Protein AF-A0A7S2JZ25-F1 (afdb_monomer)

Foldseek 3Di:
DLVVVLVVCVVVVVLAVNLVSCVVVVVLVVNLVSCVVQLLVYDPVSLVVNLVSCVVVVVPVSSLVSCVSPVVLVVNLVSLVVQLVVCLVVVVLLSNLVSLVVNLVSLVVCCVPDDDVSVVVSVLSNLLSLLSLLQSQLVCVVPPPDDPDDLQLLLLSLLQNLLSCLLCVVRDHGNRDNLSSLLSNLVSQVVQFVLLSNLVSLVVNVVDDDDPVVVVVSVVSNVVSVPGDNHGDQVSFAADLLPRDTARSCVSPDPPNPNGQAGPQQRHHFDADSVRNHGDNDAFEDEDPVADPVRLVVLLVDAAPPDPDPDLVQNVQSVVLSVVRNPPPHHDGGYDYSNNSNSDHPVPDDDDPPPDDPD

Mean predicted aligned error: 9.88 Å

Radius of gyration: 26.48 Å; Cα contacts (8 Å, |Δi|>4): 380; chains: 1; bounding box: 51×62×79 Å

Structure (mmCIF, N/CA/C/O backbone):
data_AF-A0A7S2JZ25-F1
#
_entry.id   AF-A0A7S2JZ25-F1
#
loop_
_atom_site.group_PDB
_atom_site.id
_atom_site.type_symbol
_atom_site.label_atom_id
_atom_site.label_alt_id
_atom_site.label_comp_id
_atom_site.label_asym_id
_atom_site.label_entity_id
_atom_site.label_seq_id
_atom_site.pdbx_PDB_ins_code
_atom_site.Cartn_x
_atom_site.Cartn_y
_atom_site.Cartn_z
_atom_site.occupancy
_atom_site.B_iso_or_equiv
_atom_site.auth_seq_id
_atom_site.auth_comp_id
_atom_site.auth_asym_id
_atom_site.auth_atom_id
_atom_site.pdbx_PDB_model_num
ATOM 1 N N . GLU A 1 1 ? 11.230 3.282 -53.011 1.00 62.38 1 GLU A N 1
ATOM 2 C CA . GLU A 1 1 ? 12.524 3.873 -52.591 1.00 62.38 1 GLU A CA 1
ATOM 3 C C . GLU A 1 1 ? 12.910 3.436 -51.179 1.00 62.38 1 GLU A C 1
ATOM 5 O O . GLU A 1 1 ? 13.991 2.886 -51.011 1.00 62.38 1 GLU A O 1
ATOM 10 N N . TYR A 1 2 ? 12.014 3.567 -50.196 1.00 73.00 2 TYR A N 1
ATOM 11 C CA . TYR A 1 2 ? 12.263 3.140 -48.812 1.00 73.00 2 TYR A CA 1
ATOM 12 C C . TYR A 1 2 ? 12.526 1.633 -48.628 1.00 73.00 2 TYR A C 1
ATOM 14 O O . TYR A 1 2 ? 13.399 1.276 -47.842 1.00 73.00 2 TYR A O 1
ATOM 22 N N . ASP A 1 3 ? 11.867 0.751 -49.386 1.00 78.12 3 ASP A N 1
ATOM 23 C CA . ASP A 1 3 ? 12.117 -0.702 -49.297 1.00 78.12 3 ASP A CA 1
ATOM 24 C C . ASP A 1 3 ? 13.522 -1.086 -49.783 1.00 78.12 3 ASP A C 1
ATOM 26 O O . ASP A 1 3 ? 14.204 -1.902 -49.169 1.00 78.12 3 ASP A O 1
ATOM 30 N N . CYS A 1 4 ? 14.015 -0.416 -50.830 1.00 79.62 4 CYS A N 1
ATOM 31 C CA . CYS A 1 4 ? 15.386 -0.600 -51.303 1.00 79.62 4 CYS A CA 1
ATOM 32 C C . CYS A 1 4 ? 16.408 -0.129 -50.258 1.00 79.62 4 CYS A C 1
ATOM 34 O O . CYS A 1 4 ? 17.453 -0.754 -50.102 1.00 79.62 4 CYS A O 1
ATOM 36 N N . ALA A 1 5 ? 16.104 0.947 -49.523 1.00 79.81 5 ALA A N 1
ATOM 37 C CA . ALA A 1 5 ? 16.945 1.419 -48.426 1.00 79.81 5 ALA A CA 1
ATOM 38 C C . ALA A 1 5 ? 16.953 0.432 -47.243 1.00 79.81 5 ALA A C 1
ATOM 40 O O . ALA A 1 5 ? 18.027 0.123 -46.728 1.00 79.81 5 ALA A O 1
ATOM 41 N N . LYS A 1 6 ? 15.791 -0.134 -46.867 1.00 82.19 6 LYS A N 1
ATOM 42 C CA . LYS A 1 6 ? 15.684 -1.191 -45.840 1.00 82.19 6 LYS A CA 1
ATOM 43 C C . LYS A 1 6 ? 16.580 -2.389 -46.182 1.00 82.19 6 LYS A C 1
ATOM 45 O O . LYS A 1 6 ? 17.391 -2.805 -45.355 1.00 82.19 6 LYS A O 1
ATOM 50 N N . ASP A 1 7 ? 16.500 -2.889 -47.416 1.00 81.31 7 ASP A N 1
ATOM 51 C CA . ASP A 1 7 ? 17.300 -4.029 -47.882 1.00 81.31 7 ASP A CA 1
ATOM 52 C C . ASP A 1 7 ? 18.809 -3.749 -47.879 1.00 81.31 7 ASP A C 1
ATOM 54 O O . ASP A 1 7 ? 19.610 -4.639 -47.583 1.00 81.31 7 ASP A O 1
ATOM 58 N N . VAL A 1 8 ? 19.215 -2.521 -48.213 1.00 84.56 8 VAL A N 1
ATOM 59 C CA . VAL A 1 8 ? 20.625 -2.110 -48.196 1.00 84.56 8 VAL A CA 1
ATOM 60 C C . VAL A 1 8 ? 21.154 -2.057 -46.763 1.00 84.56 8 VAL A C 1
ATOM 62 O O . VAL A 1 8 ? 22.197 -2.651 -46.493 1.00 84.56 8 VAL A O 1
ATOM 65 N N . PHE A 1 9 ? 20.432 -1.432 -45.829 1.00 83.81 9 PHE A N 1
ATOM 66 C CA . PHE A 1 9 ? 20.866 -1.355 -44.430 1.00 83.81 9 PHE A CA 1
ATOM 67 C C . PHE A 1 9 ? 20.883 -2.723 -43.738 1.00 83.81 9 PHE A C 1
ATOM 69 O O . PHE A 1 9 ? 21.814 -3.015 -42.986 1.00 83.81 9 PHE A O 1
ATOM 76 N N . LEU A 1 10 ? 19.929 -3.606 -44.054 1.00 83.50 10 LEU A N 1
ATOM 77 C CA . LEU A 1 10 ? 19.938 -4.993 -43.576 1.00 83.50 10 LEU A CA 1
ATOM 78 C C . LEU A 1 10 ? 21.167 -5.767 -44.073 1.00 83.50 10 LEU A C 1
ATOM 80 O O . LEU A 1 10 ? 21.792 -6.486 -43.295 1.00 83.50 10 LEU A O 1
ATOM 84 N N . LYS A 1 11 ? 21.551 -5.596 -45.346 1.00 85.06 11 LYS A N 1
ATOM 85 C CA . LYS A 1 11 ? 22.747 -6.238 -45.923 1.00 85.06 11 LYS A CA 1
ATOM 86 C C . LYS A 1 11 ? 24.054 -5.663 -45.378 1.00 85.06 11 LYS A C 1
ATOM 88 O O . LYS A 1 11 ? 25.012 -6.411 -45.212 1.00 85.06 11 LYS A O 1
ATOM 93 N N . LEU A 1 12 ? 24.093 -4.359 -45.099 1.00 83.50 12 LEU A N 1
ATOM 94 C CA . LEU A 1 12 ? 25.246 -3.673 -44.502 1.00 83.50 12 LEU A CA 1
ATOM 95 C C . LEU A 1 12 ? 25.349 -3.876 -42.984 1.00 83.50 12 LEU A C 1
ATOM 97 O O . LEU A 1 12 ? 26.360 -3.509 -42.391 1.00 83.50 12 LEU A O 1
ATOM 101 N N . ASN A 1 13 ? 24.333 -4.486 -42.366 1.00 80.62 13 ASN A N 1
ATOM 102 C CA . ASN A 1 13 ? 24.235 -4.704 -40.925 1.00 80.62 13 ASN A CA 1
ATOM 103 C C . ASN A 1 13 ? 24.294 -3.401 -40.098 1.00 80.62 13 ASN A C 1
ATOM 105 O O . ASN A 1 13 ? 24.680 -3.424 -38.928 1.00 80.62 13 ASN A O 1
ATOM 109 N N . ASP A 1 14 ? 23.895 -2.277 -40.699 1.00 83.56 14 ASP A N 1
ATOM 110 C CA . ASP A 1 14 ? 23.826 -0.974 -40.039 1.00 83.56 14 ASP A CA 1
ATOM 111 C C . ASP A 1 14 ? 22.463 -0.817 -39.356 1.00 83.56 14 ASP A C 1
ATOM 113 O O . ASP A 1 14 ? 21.471 -0.366 -39.934 1.00 83.56 14 ASP A O 1
ATOM 117 N N . LEU A 1 15 ? 22.406 -1.271 -38.105 1.00 81.25 15 LEU A N 1
ATOM 118 C CA . LEU A 1 15 ? 21.184 -1.283 -37.298 1.00 81.25 15 LEU A CA 1
ATOM 119 C C . LEU A 1 15 ? 20.754 0.129 -36.885 1.00 81.25 15 LEU A C 1
ATOM 121 O O . LEU A 1 15 ? 19.571 0.370 -36.644 1.00 81.25 15 LEU A O 1
ATOM 125 N N . SER A 1 16 ? 21.715 1.047 -36.812 1.00 81.25 16 SER A N 1
ATOM 126 C CA . SER A 1 16 ? 21.520 2.420 -36.373 1.00 81.25 16 SER A CA 1
ATOM 127 C C . SER A 1 16 ? 20.732 3.217 -37.416 1.00 81.25 16 SER A C 1
ATOM 129 O O . SER A 1 16 ? 19.688 3.797 -37.106 1.00 81.25 16 SER A O 1
ATOM 131 N N . GLU A 1 17 ? 21.168 3.191 -38.674 1.00 83.00 17 GLU A N 1
ATOM 132 C CA . GLU A 1 17 ? 20.449 3.864 -39.763 1.00 83.00 17 GLU A CA 1
ATOM 133 C C . GLU A 1 17 ? 19.130 3.161 -40.112 1.00 83.00 17 GLU A C 1
ATOM 135 O O . GLU A 1 17 ? 18.132 3.822 -40.408 1.00 83.00 17 GLU A O 1
ATOM 140 N N . LEU A 1 18 ? 19.069 1.832 -39.972 1.00 84.19 18 LEU A N 1
ATOM 141 C CA . LEU A 1 18 ? 17.824 1.082 -40.144 1.00 84.19 18 LEU A CA 1
ATOM 142 C C . LEU A 1 18 ? 16.755 1.490 -39.117 1.00 84.19 18 LEU A C 1
ATOM 144 O O . LEU A 1 18 ? 15.592 1.671 -39.475 1.00 84.19 18 LEU A O 1
ATOM 148 N N . MET A 1 19 ? 17.138 1.675 -37.851 1.00 81.00 19 MET A N 1
ATOM 149 C CA . MET A 1 19 ? 16.214 2.133 -36.811 1.00 81.00 19 MET A CA 1
ATOM 150 C C . MET A 1 19 ? 15.700 3.549 -37.096 1.00 81.00 19 MET A C 1
ATOM 152 O O . MET A 1 19 ? 14.500 3.801 -36.995 1.00 81.00 19 MET A O 1
ATOM 156 N N . LYS A 1 20 ? 16.580 4.469 -37.516 1.00 83.75 20 LYS A N 1
ATOM 157 C CA . LYS A 1 20 ? 16.178 5.829 -37.916 1.00 83.75 20 LYS A CA 1
ATOM 158 C C . LYS A 1 20 ? 15.193 5.806 -39.084 1.00 83.75 20 LYS A C 1
ATOM 160 O O . LYS A 1 20 ? 14.233 6.574 -39.083 1.00 83.75 20 LYS A O 1
ATOM 165 N N . LEU A 1 21 ? 15.399 4.910 -40.049 1.00 85.31 21 LEU A N 1
ATOM 166 C CA . LEU A 1 21 ? 14.484 4.719 -41.170 1.00 85.31 21 LEU A CA 1
ATOM 167 C C . LEU A 1 21 ? 13.106 4.232 -40.696 1.00 85.31 21 LEU A C 1
ATOM 169 O O . LEU A 1 21 ? 12.093 4.781 -41.122 1.00 85.31 21 LEU A O 1
ATOM 173 N N . TYR A 1 22 ? 13.048 3.253 -39.785 1.00 85.00 22 TYR A N 1
ATOM 174 C CA . TYR A 1 22 ? 11.775 2.793 -39.213 1.00 85.00 22 TYR A CA 1
ATOM 175 C C . TYR A 1 22 ? 11.053 3.892 -38.434 1.00 85.00 22 TYR A C 1
ATOM 177 O O . TYR A 1 22 ? 9.843 4.047 -38.583 1.00 85.00 22 TYR A O 1
ATOM 185 N N . MET A 1 23 ? 11.790 4.708 -37.679 1.00 83.38 23 MET A N 1
ATOM 186 C CA . MET A 1 23 ? 11.229 5.870 -36.992 1.00 83.38 23 MET A CA 1
ATOM 187 C C . MET A 1 23 ? 10.643 6.900 -37.962 1.00 83.38 23 MET A C 1
ATOM 189 O O . MET A 1 23 ? 9.535 7.379 -37.745 1.00 83.38 23 MET A O 1
ATOM 193 N N . GLN A 1 24 ? 11.350 7.225 -39.050 1.00 84.38 24 GLN A N 1
ATOM 194 C CA . GLN A 1 24 ? 10.853 8.155 -40.074 1.00 84.38 24 GLN A CA 1
ATOM 195 C C . GLN A 1 24 ? 9.591 7.637 -40.769 1.00 84.38 24 GLN A C 1
ATOM 197 O O . GLN A 1 24 ? 8.715 8.419 -41.132 1.00 84.38 24 GLN A O 1
ATOM 202 N N . LEU A 1 25 ? 9.499 6.319 -40.947 1.00 84.88 25 LEU A N 1
ATOM 203 C CA . LEU A 1 25 ? 8.355 5.656 -41.564 1.00 84.88 25 LEU A CA 1
ATOM 204 C C . LEU A 1 25 ? 7.206 5.383 -40.581 1.00 84.88 25 LEU A C 1
ATOM 206 O O . LEU A 1 25 ? 6.179 4.863 -41.010 1.00 84.88 25 LEU A O 1
ATOM 210 N N . ASN A 1 26 ? 7.355 5.731 -39.295 1.00 79.94 26 ASN A N 1
ATOM 211 C CA . ASN A 1 26 ? 6.426 5.362 -38.220 1.00 79.94 26 ASN A CA 1
ATOM 212 C C . ASN A 1 26 ? 6.140 3.846 -38.163 1.00 79.94 26 ASN A C 1
ATOM 214 O O . ASN A 1 26 ? 5.054 3.421 -37.772 1.00 79.94 26 ASN A O 1
ATOM 218 N N . ASP A 1 27 ? 7.112 3.027 -38.562 1.00 84.00 27 ASP A N 1
ATOM 219 C CA . ASP A 1 27 ? 7.026 1.566 -38.581 1.00 84.00 27 ASP A CA 1
ATOM 220 C C . ASP A 1 27 ? 7.513 1.012 -37.232 1.00 84.00 27 ASP A C 1
ATOM 222 O O . ASP A 1 27 ? 8.614 0.470 -37.091 1.00 84.00 27 ASP A O 1
ATOM 226 N N . TRP A 1 28 ? 6.708 1.253 -36.194 1.00 80.38 28 TRP A N 1
ATOM 227 C CA . TRP A 1 28 ? 7.062 0.968 -34.799 1.00 80.38 28 TRP A CA 1
ATOM 228 C C . TRP A 1 28 ? 7.169 -0.527 -34.502 1.00 80.38 28 TRP A C 1
ATOM 230 O O . TRP A 1 28 ? 7.951 -0.916 -33.642 1.00 80.38 28 TRP A O 1
ATOM 240 N N . ASP A 1 29 ? 6.433 -1.372 -35.222 1.00 81.81 29 ASP A N 1
ATOM 241 C CA . ASP A 1 29 ? 6.469 -2.823 -35.024 1.00 81.81 29 ASP A CA 1
ATOM 242 C C . ASP A 1 29 ? 7.778 -3.415 -35.561 1.00 81.81 29 ASP A C 1
ATOM 244 O O . ASP A 1 29 ? 8.437 -4.216 -34.887 1.00 81.81 29 ASP A O 1
ATOM 248 N N . ALA A 1 30 ? 8.228 -2.957 -36.737 1.00 82.38 30 ALA A N 1
ATOM 249 C CA . ALA A 1 30 ? 9.540 -3.317 -37.260 1.00 82.38 30 ALA A CA 1
ATOM 250 C C . ALA A 1 30 ? 10.665 -2.793 -36.349 1.00 82.38 30 ALA A C 1
ATOM 252 O O . ALA A 1 30 ? 11.597 -3.541 -36.031 1.00 82.38 30 ALA A O 1
ATOM 253 N N . ALA A 1 31 ? 10.545 -1.559 -35.849 1.00 80.94 31 ALA A N 1
ATOM 254 C CA . ALA A 1 31 ? 11.476 -0.983 -34.880 1.00 80.94 31 ALA A CA 1
ATOM 255 C C . ALA A 1 31 ? 11.520 -1.775 -33.557 1.00 80.94 31 ALA A C 1
ATOM 257 O O . ALA A 1 31 ? 12.603 -2.081 -33.049 1.00 80.94 31 ALA A O 1
ATOM 258 N N . ALA A 1 32 ? 10.368 -2.192 -33.029 1.00 78.88 32 ALA A N 1
ATOM 259 C CA . ALA A 1 32 ? 10.271 -3.001 -31.818 1.00 78.88 32 ALA A CA 1
ATOM 260 C C . ALA A 1 32 ? 10.908 -4.386 -32.005 1.00 78.88 32 ALA A C 1
ATOM 262 O O . ALA A 1 32 ? 11.656 -4.848 -31.138 1.00 78.88 32 ALA A O 1
ATOM 263 N N . SER A 1 33 ? 10.694 -5.025 -33.160 1.00 83.12 33 SER A N 1
ATOM 264 C CA . SER A 1 33 ? 11.327 -6.310 -33.480 1.00 83.12 33 SER A CA 1
ATOM 265 C C . SER A 1 33 ? 12.860 -6.198 -33.536 1.00 83.12 33 SER A C 1
ATOM 267 O O . SER A 1 33 ? 13.573 -7.034 -32.970 1.00 83.12 33 SER A O 1
ATOM 269 N N . LEU A 1 34 ? 13.378 -5.109 -34.119 1.00 81.81 34 LEU A N 1
ATOM 270 C CA . LEU A 1 34 ? 14.808 -4.803 -34.169 1.00 81.81 34 LEU A CA 1
ATOM 271 C C . LEU A 1 34 ? 15.377 -4.556 -32.760 1.00 81.81 34 LEU A C 1
ATOM 273 O O . LEU A 1 34 ? 16.424 -5.106 -32.404 1.00 81.81 34 LEU A O 1
ATOM 277 N N . MET A 1 35 ? 14.653 -3.798 -31.928 1.00 79.00 35 MET A N 1
ATOM 278 C CA . MET A 1 35 ? 14.975 -3.571 -30.515 1.00 79.00 35 MET A CA 1
ATOM 279 C C . MET A 1 35 ? 15.021 -4.867 -29.703 1.00 79.00 35 MET A C 1
ATOM 281 O O . MET A 1 35 ? 15.885 -5.031 -28.842 1.00 79.00 35 MET A O 1
ATOM 285 N N . GLN A 1 36 ? 14.097 -5.797 -29.936 1.00 78.50 36 GLN A N 1
ATOM 286 C CA . GLN A 1 36 ? 14.044 -7.052 -29.190 1.00 78.50 36 GLN A CA 1
ATOM 287 C C . GLN A 1 36 ? 15.221 -7.967 -29.537 1.00 78.50 36 GLN A C 1
ATOM 289 O O . GLN A 1 36 ? 15.808 -8.577 -28.645 1.00 78.50 36 GLN A O 1
ATOM 294 N N . GLN A 1 37 ? 15.591 -8.035 -30.817 1.00 79.44 37 GLN A N 1
ATOM 295 C CA . GLN A 1 37 ? 16.667 -8.908 -31.280 1.00 79.44 37 GLN A CA 1
ATOM 296 C C . GLN A 1 37 ? 18.060 -8.347 -30.975 1.00 79.44 37 GLN A C 1
ATOM 298 O O . GLN A 1 37 ? 18.970 -9.113 -30.659 1.00 79.44 37 GLN A O 1
ATOM 303 N N . ARG A 1 38 ? 18.257 -7.026 -31.100 1.00 75.94 38 ARG A N 1
ATOM 304 C CA . ARG A 1 38 ? 19.596 -6.404 -31.061 1.00 75.94 38 ARG A CA 1
ATOM 305 C C . ARG A 1 38 ? 19.672 -5.101 -30.259 1.00 75.94 38 ARG A C 1
ATOM 307 O O . ARG A 1 38 ? 20.637 -4.356 -30.394 1.00 75.94 38 ARG A O 1
ATOM 314 N N . GLY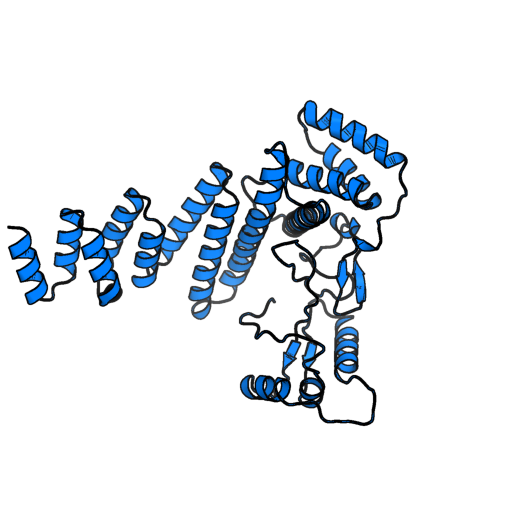 A 1 39 ? 18.713 -4.847 -29.368 1.00 67.38 39 GLY A N 1
ATOM 315 C CA . GLY A 1 39 ? 18.579 -3.580 -28.636 1.00 67.38 39 GLY A CA 1
ATOM 316 C C . GLY A 1 39 ? 19.789 -3.139 -27.808 1.00 67.38 39 GLY A C 1
ATOM 317 O O . GLY A 1 39 ? 20.020 -1.944 -27.680 1.00 67.38 39 GLY A O 1
ATOM 318 N N . ARG A 1 40 ? 20.598 -4.073 -27.287 1.00 69.12 40 ARG A N 1
ATOM 319 C CA . ARG A 1 40 ? 21.827 -3.746 -26.531 1.00 69.12 40 ARG A CA 1
ATOM 320 C C . ARG A 1 40 ? 22.981 -3.245 -27.406 1.00 69.12 40 ARG A C 1
ATOM 322 O O . ARG A 1 40 ? 23.907 -2.644 -26.880 1.00 69.12 40 ARG A O 1
ATOM 329 N N . ALA A 1 41 ? 22.949 -3.537 -28.707 1.00 71.06 41 ALA A N 1
ATOM 330 C CA . ALA A 1 41 ? 23.983 -3.137 -29.659 1.00 71.06 41 ALA A CA 1
ATOM 331 C C . ALA A 1 41 ? 23.683 -1.784 -30.327 1.00 71.06 41 ALA A C 1
ATOM 333 O O . ALA A 1 41 ? 24.497 -1.308 -31.112 1.00 71.06 41 ALA A O 1
ATOM 334 N N . LEU A 1 42 ? 22.516 -1.191 -30.051 1.00 74.00 42 LEU A N 1
ATOM 335 C CA . LEU A 1 42 ? 22.114 0.096 -30.607 1.00 74.00 42 LEU A CA 1
ATOM 336 C C . LEU A 1 42 ? 22.690 1.252 -29.792 1.00 74.00 42 LEU A C 1
ATOM 338 O O . LEU A 1 42 ? 22.713 1.225 -28.559 1.00 74.00 42 LEU A O 1
ATOM 342 N N . ASP A 1 43 ? 23.097 2.302 -30.500 1.00 78.50 43 ASP A N 1
ATOM 343 C CA . ASP A 1 43 ? 23.632 3.503 -29.878 1.00 78.50 43 ASP A CA 1
ATOM 344 C C . ASP A 1 43 ? 22.570 4.237 -29.054 1.00 78.50 43 ASP A C 1
ATOM 346 O O . ASP A 1 43 ? 21.432 4.453 -29.485 1.00 78.50 43 ASP A O 1
ATOM 350 N N . LYS A 1 44 ? 22.981 4.737 -27.882 1.00 77.75 44 LYS A N 1
ATOM 351 C CA . LYS A 1 44 ? 22.128 5.547 -26.992 1.00 77.75 44 LYS A CA 1
ATOM 352 C C . LYS A 1 44 ? 21.509 6.758 -27.700 1.00 77.75 44 LYS A C 1
ATOM 354 O O . LYS A 1 44 ? 20.392 7.146 -27.371 1.00 77.75 44 LYS A O 1
ATOM 359 N N . GLY A 1 45 ? 22.211 7.322 -28.688 1.00 79.06 45 GLY A N 1
ATOM 360 C CA . GLY A 1 45 ? 21.738 8.456 -29.488 1.00 79.06 45 GLY A CA 1
ATOM 361 C C . GLY A 1 45 ? 20.508 8.160 -30.354 1.00 79.06 45 GLY A C 1
ATOM 362 O O . GLY A 1 45 ? 19.848 9.095 -30.787 1.00 79.06 45 GLY A O 1
ATOM 363 N N . ILE A 1 46 ? 20.180 6.886 -30.586 1.00 81.50 46 ILE A N 1
ATOM 364 C CA . ILE A 1 46 ? 19.008 6.454 -31.365 1.00 81.50 46 ILE A CA 1
ATOM 365 C C . ILE A 1 46 ? 17.910 5.937 -30.438 1.00 81.50 46 ILE A C 1
ATOM 367 O O . ILE A 1 46 ? 16.732 6.210 -30.656 1.00 81.50 46 ILE A O 1
ATOM 371 N N . LEU A 1 47 ? 18.304 5.251 -29.361 1.00 82.38 47 LEU A N 1
ATOM 372 C CA . LEU A 1 47 ? 17.384 4.751 -28.341 1.00 82.38 47 LEU A CA 1
ATOM 373 C C . LEU A 1 47 ? 16.565 5.872 -27.688 1.00 82.38 47 LEU A C 1
ATOM 375 O O . LEU A 1 47 ? 15.383 5.676 -27.422 1.00 82.38 47 LEU A O 1
ATOM 379 N N . LEU A 1 48 ? 17.179 7.037 -27.448 1.00 85.00 48 LEU A N 1
ATOM 380 C CA . LEU A 1 48 ? 16.504 8.186 -26.839 1.00 85.00 48 LEU A CA 1
ATOM 381 C C . LEU A 1 48 ? 15.385 8.753 -27.737 1.00 85.00 48 LEU A C 1
ATOM 383 O O . LEU A 1 48 ? 14.235 8.703 -27.300 1.00 85.00 48 LEU A O 1
ATOM 387 N N . PRO A 1 49 ? 15.654 9.189 -28.988 1.00 85.50 49 PRO A N 1
ATOM 388 C CA . PRO A 1 49 ? 14.601 9.623 -29.906 1.00 85.50 49 PRO A CA 1
ATOM 389 C C . PRO A 1 49 ? 13.517 8.566 -30.151 1.00 85.50 49 PRO A C 1
ATOM 391 O O . PRO A 1 49 ? 12.344 8.904 -30.289 1.00 85.50 49 PRO A O 1
ATOM 394 N N . TYR A 1 50 ? 13.892 7.282 -30.206 1.00 85.00 50 TYR A N 1
ATOM 395 C CA . TYR A 1 50 ? 12.931 6.191 -30.376 1.00 85.00 50 TYR A CA 1
ATOM 396 C C . TYR A 1 50 ? 11.973 6.088 -29.185 1.00 85.00 50 TYR A C 1
ATOM 398 O O . TYR A 1 50 ? 10.756 6.049 -29.366 1.00 85.00 50 TYR A O 1
ATOM 406 N N . ALA A 1 51 ? 12.514 6.096 -27.964 1.00 87.56 51 ALA A N 1
ATOM 407 C CA . ALA A 1 51 ? 11.707 6.069 -26.753 1.00 87.56 51 ALA A CA 1
ATOM 408 C C . ALA A 1 51 ? 10.818 7.314 -26.635 1.00 87.56 51 ALA A C 1
ATOM 410 O O . ALA A 1 51 ? 9.647 7.181 -26.304 1.00 87.56 51 ALA A O 1
ATOM 411 N N . GLU A 1 52 ? 11.325 8.505 -26.963 1.00 86.56 52 GLU A N 1
ATOM 412 C CA . GLU A 1 52 ? 10.524 9.738 -26.994 1.00 86.56 52 GLU A CA 1
ATOM 413 C C . GLU A 1 52 ? 9.361 9.647 -27.993 1.00 86.56 52 GLU A C 1
ATOM 415 O O . GLU A 1 52 ? 8.245 10.049 -27.671 1.00 86.56 52 GLU A O 1
ATOM 420 N N . GLY A 1 53 ? 9.582 9.045 -29.167 1.00 86.00 53 GLY A N 1
ATOM 421 C CA . GLY A 1 53 ? 8.517 8.752 -30.128 1.00 86.00 53 GLY A CA 1
ATOM 422 C C . GLY A 1 53 ? 7.435 7.826 -29.562 1.00 86.00 53 GLY A C 1
ATOM 423 O O . GLY A 1 53 ? 6.248 8.102 -29.721 1.00 86.00 53 GLY A O 1
ATOM 424 N N . LEU A 1 54 ? 7.832 6.773 -28.837 1.00 87.56 54 LEU A N 1
ATOM 425 C CA . LEU A 1 54 ? 6.896 5.879 -28.143 1.00 87.56 54 LEU A CA 1
ATOM 426 C C . LEU A 1 54 ? 6.121 6.598 -27.027 1.00 87.56 54 LEU A C 1
ATOM 428 O O . LEU A 1 54 ? 4.930 6.343 -26.849 1.00 87.56 54 LEU A O 1
ATOM 432 N N . LEU A 1 55 ? 6.765 7.518 -26.299 1.00 87.94 55 LEU A N 1
ATOM 433 C CA . LEU A 1 55 ? 6.108 8.329 -25.268 1.00 87.94 55 LEU A CA 1
ATOM 434 C C . LEU A 1 55 ? 5.028 9.240 -25.853 1.00 87.94 55 LEU A C 1
ATOM 436 O O . LEU A 1 55 ? 3.961 9.356 -25.262 1.00 87.94 55 LEU A O 1
ATOM 440 N N . LEU A 1 56 ? 5.273 9.844 -27.020 1.00 87.31 56 LEU A N 1
ATOM 441 C CA . LEU A 1 56 ? 4.280 10.674 -27.716 1.00 87.31 56 LEU A CA 1
ATOM 442 C C . LEU A 1 56 ? 3.042 9.885 -28.171 1.00 87.31 56 LEU A C 1
ATOM 444 O O . LEU A 1 56 ? 2.020 10.486 -28.491 1.00 87.31 56 LEU A O 1
ATOM 448 N N . GLN A 1 57 ? 3.133 8.556 -28.213 1.00 86.44 57 GLN A N 1
ATOM 449 C CA . GLN A 1 57 ? 2.040 7.647 -28.561 1.00 86.44 57 GLN A CA 1
ATOM 450 C C . GLN A 1 57 ? 1.404 6.974 -27.338 1.00 86.44 57 GLN A C 1
ATOM 452 O O . GLN A 1 57 ? 0.669 6.003 -27.501 1.00 86.44 57 GLN A O 1
ATOM 457 N N . ASP A 1 58 ? 1.730 7.421 -26.121 1.00 86.00 58 ASP A N 1
ATOM 458 C CA . ASP A 1 58 ? 1.303 6.812 -24.854 1.00 86.00 58 ASP A CA 1
ATOM 459 C C . ASP A 1 58 ? 1.733 5.337 -24.680 1.00 86.00 58 ASP A C 1
ATOM 461 O O . ASP A 1 58 ? 1.233 4.611 -23.814 1.00 86.00 58 ASP A O 1
ATOM 465 N N . ARG A 1 59 ? 2.726 4.869 -25.452 1.00 87.94 59 ARG A N 1
ATOM 466 C CA . ARG A 1 59 ? 3.291 3.508 -25.362 1.00 87.94 59 ARG A CA 1
ATOM 467 C C . ARG A 1 59 ? 4.349 3.432 -24.262 1.00 87.94 59 ARG A C 1
ATOM 469 O O . ARG A 1 59 ? 5.506 3.068 -24.480 1.00 87.94 59 ARG A O 1
ATOM 476 N N . PHE A 1 60 ? 3.943 3.775 -23.041 1.00 86.88 60 PHE A N 1
ATOM 477 C CA . PHE A 1 60 ? 4.842 3.924 -21.894 1.00 86.88 60 PHE A CA 1
ATOM 478 C C . PHE A 1 60 ? 5.578 2.630 -21.518 1.00 86.88 60 PHE A C 1
ATOM 480 O O . PHE A 1 60 ? 6.758 2.668 -21.178 1.00 86.88 60 PHE A O 1
ATOM 487 N N . GLY A 1 61 ? 4.907 1.476 -21.598 1.00 86.19 61 GLY A N 1
ATOM 488 C CA . GLY A 1 61 ? 5.520 0.181 -21.279 1.00 86.19 61 GLY A CA 1
ATOM 489 C C . GLY A 1 61 ? 6.705 -0.148 -22.189 1.00 86.19 61 GLY A C 1
ATOM 490 O O . GLY A 1 61 ? 7.760 -0.565 -21.717 1.00 86.19 61 GLY A O 1
ATOM 491 N N . GLU A 1 62 ? 6.566 0.122 -23.485 1.00 86.69 62 GLU A N 1
ATOM 492 C CA . GLU A 1 62 ? 7.615 -0.135 -24.472 1.00 86.69 62 GLU A CA 1
ATOM 493 C C . GLU A 1 62 ? 8.765 0.862 -24.353 1.00 86.69 62 GLU A C 1
ATOM 495 O O . GLU A 1 62 ? 9.928 0.468 -24.418 1.00 86.69 62 GLU A O 1
ATOM 500 N N . ALA A 1 63 ? 8.462 2.137 -24.094 1.00 88.56 63 ALA A N 1
ATOM 501 C CA . ALA A 1 63 ? 9.488 3.138 -23.810 1.00 88.56 63 ALA A CA 1
ATOM 502 C C . ALA A 1 63 ? 10.345 2.740 -22.589 1.00 88.56 63 ALA A C 1
ATOM 504 O O . ALA A 1 63 ? 11.574 2.840 -22.631 1.00 88.56 63 ALA A O 1
ATOM 505 N N . LEU A 1 64 ? 9.725 2.197 -21.533 1.00 87.19 64 LEU A N 1
ATOM 506 C CA . LEU A 1 64 ? 10.444 1.679 -20.362 1.00 87.19 64 LEU A CA 1
ATOM 507 C C . LEU A 1 64 ? 11.340 0.485 -20.706 1.00 87.19 64 LEU A C 1
ATOM 509 O O . LEU A 1 64 ? 12.467 0.406 -20.213 1.00 87.19 64 LEU A O 1
ATOM 513 N N . GLU A 1 65 ? 10.891 -0.426 -21.574 1.00 85.25 65 GLU A N 1
ATOM 514 C CA . GLU A 1 65 ? 11.742 -1.520 -22.048 1.00 85.25 65 GLU A CA 1
ATOM 515 C C . GLU A 1 65 ? 12.958 -1.019 -22.826 1.00 85.25 65 GLU A C 1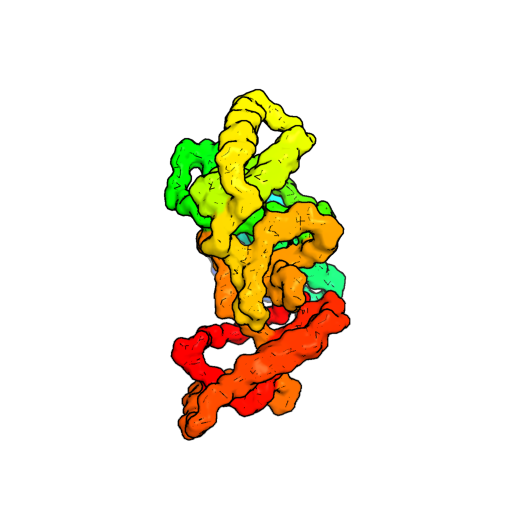
ATOM 517 O O . GLU A 1 65 ? 14.058 -1.550 -22.650 1.00 85.25 65 GLU A O 1
ATOM 522 N N . VAL A 1 66 ? 12.775 -0.005 -23.676 1.00 86.38 66 VAL A N 1
ATOM 523 C CA . VAL A 1 66 ? 13.866 0.624 -24.431 1.00 86.38 66 VAL A CA 1
ATOM 524 C C . VAL A 1 66 ? 14.882 1.229 -23.467 1.00 86.38 66 VAL A C 1
ATOM 526 O O . VAL A 1 66 ? 16.079 0.962 -23.597 1.00 86.38 66 VAL A O 1
ATOM 529 N N . TYR A 1 67 ? 14.425 1.972 -22.455 1.00 87.31 67 TYR A N 1
ATOM 530 C CA . TYR A 1 67 ? 15.315 2.536 -21.442 1.00 87.31 67 TYR A CA 1
ATOM 531 C C . TYR A 1 67 ? 16.047 1.460 -20.640 1.00 87.31 67 TYR A C 1
ATOM 533 O O . TYR A 1 67 ? 17.252 1.584 -20.414 1.00 87.31 67 TYR A O 1
ATOM 541 N N . SER A 1 68 ? 15.357 0.380 -20.265 1.00 83.31 68 SER A N 1
ATOM 542 C CA . SER A 1 68 ? 15.961 -0.737 -19.534 1.00 83.31 68 SER A CA 1
ATOM 543 C C . SER A 1 68 ? 17.024 -1.459 -20.372 1.00 83.31 68 SER A C 1
ATOM 545 O O . SER A 1 68 ? 18.139 -1.683 -19.901 1.00 83.31 68 SER A O 1
ATOM 547 N N . LYS A 1 69 ? 16.730 -1.760 -21.646 1.00 81.69 69 LYS A N 1
ATOM 548 C CA . LYS A 1 69 ? 17.671 -2.407 -22.581 1.00 81.69 69 LYS A CA 1
ATOM 549 C C . LYS A 1 69 ? 18.872 -1.514 -22.911 1.00 81.69 69 LYS A C 1
ATOM 551 O O . LYS A 1 69 ? 19.971 -2.036 -23.081 1.00 81.69 69 LYS A O 1
ATOM 556 N N . GLY A 1 70 ? 18.667 -0.198 -22.974 1.00 79.00 70 GLY A N 1
ATOM 557 C CA . GLY A 1 70 ? 19.705 0.801 -23.243 1.00 79.00 70 GLY A CA 1
ATOM 558 C C . GLY A 1 70 ? 20.554 1.213 -22.035 1.00 79.00 70 GLY A C 1
ATOM 559 O O . GLY A 1 70 ? 21.473 2.021 -22.190 1.00 79.00 70 GLY A O 1
ATOM 560 N N . GLY A 1 71 ? 20.246 0.716 -20.829 1.00 79.44 71 GLY A N 1
ATOM 561 C CA . GLY A 1 71 ? 20.905 1.149 -19.590 1.00 79.44 71 GLY A CA 1
ATOM 562 C C . GLY A 1 71 ? 20.675 2.634 -19.271 1.00 79.44 71 GLY A C 1
ATOM 563 O O . GLY A 1 71 ? 21.526 3.286 -18.669 1.00 79.44 71 GLY A O 1
ATOM 564 N N . LEU A 1 72 ? 19.550 3.199 -19.717 1.00 83.31 72 LEU A N 1
ATOM 565 C CA . LEU A 1 72 ? 19.177 4.609 -19.561 1.00 83.31 72 LEU A CA 1
ATOM 566 C C . LEU A 1 72 ? 18.325 4.804 -18.296 1.00 83.31 72 LEU A C 1
ATOM 568 O O . LEU A 1 72 ? 17.190 5.281 -18.348 1.00 83.31 72 LEU A O 1
ATOM 572 N N . VAL A 1 73 ? 18.878 4.415 -17.145 1.00 83.50 73 VAL A N 1
ATOM 573 C CA . VAL A 1 73 ? 18.141 4.329 -15.870 1.00 83.50 73 VAL A CA 1
ATOM 574 C C . VAL A 1 73 ? 17.605 5.687 -15.412 1.00 83.50 73 VAL A C 1
ATOM 576 O O . VAL A 1 73 ? 16.479 5.769 -14.931 1.00 83.50 73 VAL A O 1
ATOM 579 N N . GLU A 1 74 ? 18.358 6.771 -15.613 1.00 85.31 74 GLU A N 1
ATOM 580 C CA . GLU A 1 74 ? 17.921 8.130 -15.254 1.00 85.31 74 GLU A CA 1
ATOM 581 C C . GLU A 1 74 ? 16.649 8.562 -16.001 1.00 85.31 74 GLU A C 1
ATOM 583 O O . GLU A 1 74 ? 15.740 9.142 -15.403 1.00 85.31 74 GLU A O 1
ATOM 588 N N . TYR A 1 75 ? 16.548 8.235 -17.295 1.00 88.25 75 TYR A N 1
ATOM 589 C CA . TYR A 1 75 ? 15.376 8.554 -18.115 1.00 88.25 75 TYR A CA 1
ATOM 590 C C . TYR A 1 75 ? 14.162 7.726 -17.692 1.00 88.25 75 TYR A C 1
ATOM 592 O O . TYR A 1 75 ? 13.092 8.291 -17.472 1.00 88.25 75 TYR A O 1
ATOM 600 N N . SER A 1 76 ? 14.354 6.420 -17.468 1.00 88.62 76 SER A N 1
ATOM 601 C CA . SER A 1 76 ? 13.324 5.533 -16.907 1.00 88.62 76 SER A CA 1
ATOM 602 C C . SER A 1 76 ? 12.807 6.054 -15.562 1.00 88.62 76 SER A C 1
ATOM 604 O O . SER A 1 76 ? 11.605 6.225 -15.365 1.00 88.62 76 SER A O 1
ATOM 606 N N . ARG A 1 77 ? 13.715 6.418 -14.648 1.00 89.12 77 ARG A N 1
ATOM 607 C CA . ARG A 1 77 ? 13.375 6.948 -13.322 1.00 89.12 77 ARG A CA 1
ATOM 608 C C . ARG A 1 77 ? 12.562 8.235 -13.410 1.00 89.12 77 ARG A C 1
ATOM 610 O O . ARG A 1 77 ? 11.568 8.383 -12.701 1.00 89.12 77 ARG A O 1
ATOM 617 N N . ARG A 1 78 ? 12.996 9.178 -14.252 1.00 90.62 78 ARG A N 1
ATOM 618 C CA . ARG A 1 78 ? 12.314 10.464 -14.444 1.00 90.62 78 ARG A CA 1
ATOM 619 C C . ARG A 1 78 ? 10.916 10.260 -15.016 1.00 90.62 78 ARG A C 1
ATOM 621 O O . ARG A 1 78 ? 9.968 10.842 -14.497 1.00 90.62 78 ARG A O 1
ATOM 628 N N . MET A 1 79 ? 10.799 9.401 -16.021 1.00 91.31 79 MET A N 1
ATOM 629 C CA . MET A 1 79 ? 9.529 9.032 -16.633 1.00 91.31 79 MET A CA 1
ATOM 630 C C . MET A 1 79 ? 8.576 8.394 -15.614 1.00 91.31 79 MET A C 1
ATOM 632 O O . MET A 1 79 ? 7.436 8.831 -15.499 1.00 91.31 79 MET A O 1
ATOM 636 N N . LEU A 1 80 ? 9.032 7.406 -14.834 1.00 92.88 80 LEU A N 1
ATOM 637 C CA . LEU A 1 80 ? 8.202 6.744 -13.820 1.00 92.88 80 LEU A CA 1
ATOM 638 C C . LEU A 1 80 ? 7.705 7.717 -12.750 1.00 92.88 80 LEU A C 1
ATOM 640 O O . LEU A 1 80 ? 6.546 7.636 -12.354 1.00 92.88 80 LEU A O 1
ATOM 644 N N . LYS A 1 81 ? 8.549 8.662 -12.316 1.00 92.31 81 LYS A N 1
ATOM 645 C CA . LYS A 1 81 ? 8.132 9.726 -11.391 1.00 92.31 81 LYS A CA 1
ATOM 646 C C . LYS A 1 81 ? 7.047 10.611 -12.007 1.00 92.31 81 LYS A C 1
ATOM 648 O O . LYS A 1 81 ? 6.028 10.827 -11.368 1.00 92.31 81 LYS A O 1
ATOM 653 N N . GLN A 1 82 ? 7.220 11.046 -13.256 1.00 93.06 82 GLN A N 1
ATOM 654 C CA . GLN A 1 82 ? 6.216 11.857 -13.954 1.00 93.06 82 GLN A CA 1
ATOM 655 C C . GLN A 1 82 ? 4.887 11.114 -14.140 1.00 93.06 82 GLN A C 1
ATOM 657 O O . GLN A 1 82 ? 3.829 11.687 -13.903 1.00 93.06 82 GLN A O 1
ATOM 662 N N . LEU A 1 83 ? 4.927 9.834 -14.519 1.00 93.94 83 LEU A N 1
ATOM 663 C CA . LEU A 1 83 ? 3.724 9.007 -14.637 1.00 93.94 83 LEU A CA 1
ATOM 664 C C . LEU A 1 83 ? 3.025 8.815 -13.288 1.00 93.94 83 LEU A C 1
ATOM 666 O O . LEU A 1 83 ? 1.799 8.874 -13.225 1.00 93.94 83 LEU A O 1
ATOM 670 N N . ALA A 1 84 ? 3.791 8.624 -12.212 1.00 94.94 84 ALA A N 1
ATOM 671 C CA . ALA A 1 84 ? 3.246 8.528 -10.865 1.00 94.94 84 ALA A CA 1
ATOM 672 C C . ALA A 1 84 ? 2.585 9.844 -10.423 1.00 94.94 84 ALA A C 1
ATOM 674 O O . ALA A 1 84 ? 1.457 9.813 -9.938 1.00 94.94 84 ALA A O 1
ATOM 675 N N . ASP A 1 85 ? 3.239 10.987 -10.643 1.00 94.44 85 ASP A N 1
ATOM 676 C CA . ASP A 1 85 ? 2.697 12.310 -10.314 1.00 94.44 85 ASP A CA 1
ATOM 677 C C . ASP A 1 85 ? 1.409 12.596 -11.103 1.00 94.44 85 ASP A C 1
ATOM 679 O O . ASP A 1 85 ? 0.409 13.023 -10.524 1.00 94.44 85 ASP A O 1
ATOM 683 N N . ASN A 1 86 ? 1.384 12.276 -12.400 1.00 94.12 86 ASN A N 1
ATOM 684 C CA . ASN A 1 86 ? 0.182 12.399 -13.227 1.00 94.12 86 ASN A CA 1
ATOM 685 C C . ASN A 1 86 ? -0.951 11.499 -12.714 1.00 94.12 86 ASN A C 1
ATOM 687 O O . ASN A 1 86 ? -2.084 11.955 -12.566 1.00 94.12 86 ASN A O 1
ATOM 691 N N . ALA A 1 87 ? -0.649 10.242 -12.380 1.00 95.75 87 ALA A N 1
ATOM 692 C CA . ALA A 1 87 ? -1.634 9.311 -11.838 1.00 95.75 87 ALA A CA 1
ATOM 693 C C . ALA A 1 87 ? -2.206 9.786 -10.490 1.00 95.75 87 ALA A C 1
ATOM 695 O O . ALA A 1 87 ? -3.403 9.635 -10.251 1.00 95.75 87 ALA A O 1
ATOM 696 N N . ILE A 1 88 ? -1.391 10.410 -9.630 1.00 96.31 88 ILE A N 1
ATOM 697 C CA . ILE A 1 88 ? -1.858 11.037 -8.383 1.00 96.31 88 ILE A CA 1
ATOM 698 C C . ILE A 1 88 ? -2.819 12.193 -8.685 1.00 96.31 88 ILE A C 1
ATOM 700 O O . ILE A 1 88 ? -3.880 12.279 -8.068 1.00 96.31 88 ILE A O 1
ATOM 704 N N . MET A 1 89 ? -2.470 13.068 -9.633 1.00 95.00 89 MET A N 1
ATOM 705 C CA . MET A 1 89 ? -3.295 14.225 -10.006 1.00 95.00 89 MET A CA 1
ATOM 706 C C . MET A 1 89 ? -4.643 13.823 -10.616 1.00 95.00 89 MET A C 1
ATOM 708 O O . MET A 1 89 ? -5.642 14.507 -10.407 1.00 95.00 89 MET A O 1
ATOM 712 N N . GLU A 1 90 ? -4.679 12.705 -11.336 1.00 94.56 90 GLU A N 1
ATOM 713 C CA . GLU A 1 90 ? -5.894 12.124 -11.917 1.00 94.56 90 GLU A CA 1
ATOM 714 C C . GLU A 1 90 ? -6.668 11.216 -10.943 1.00 94.56 90 GLU A C 1
ATOM 716 O O . GLU A 1 90 ? -7.655 10.596 -11.337 1.00 94.56 90 GLU A O 1
ATOM 721 N N . CYS A 1 91 ? -6.237 11.109 -9.680 1.00 94.94 91 CYS A N 1
ATOM 722 C CA . CYS A 1 91 ? -6.809 10.210 -8.670 1.00 94.94 91 CYS A CA 1
ATOM 723 C C . CYS A 1 91 ? -6.788 8.714 -9.061 1.00 94.94 91 CYS A C 1
ATOM 725 O O . CYS A 1 91 ? -7.572 7.917 -8.546 1.00 94.94 91 CYS A O 1
ATOM 727 N N . ARG A 1 92 ? -5.869 8.305 -9.946 1.00 95.44 92 ARG A N 1
ATOM 728 C CA . ARG A 1 92 ? -5.617 6.905 -10.326 1.00 95.44 92 ARG A CA 1
ATOM 729 C C . ARG A 1 92 ? -4.561 6.285 -9.412 1.00 95.44 92 ARG A C 1
ATOM 731 O O . ARG A 1 92 ? -3.445 5.965 -9.825 1.00 95.44 92 ARG A O 1
ATOM 738 N N . PHE A 1 93 ? -4.899 6.105 -8.137 1.00 95.81 93 PHE A N 1
ATOM 739 C CA . PHE A 1 93 ? -3.941 5.670 -7.112 1.00 95.81 93 PHE A CA 1
ATOM 740 C C . PHE A 1 93 ? -3.419 4.245 -7.321 1.00 95.81 93 PHE A C 1
ATOM 742 O O . PHE A 1 93 ? -2.268 3.956 -6.992 1.00 95.81 93 PHE A O 1
ATOM 749 N N . LYS A 1 94 ? -4.210 3.357 -7.931 1.00 95.25 94 LYS A N 1
ATOM 750 C CA . LYS A 1 94 ? -3.737 2.020 -8.326 1.00 95.25 94 LYS A CA 1
ATOM 751 C C . LYS A 1 94 ? -2.579 2.085 -9.328 1.00 95.25 94 LYS A C 1
ATOM 753 O O . LYS A 1 94 ? -1.602 1.352 -9.176 1.00 95.25 94 LYS A O 1
ATOM 758 N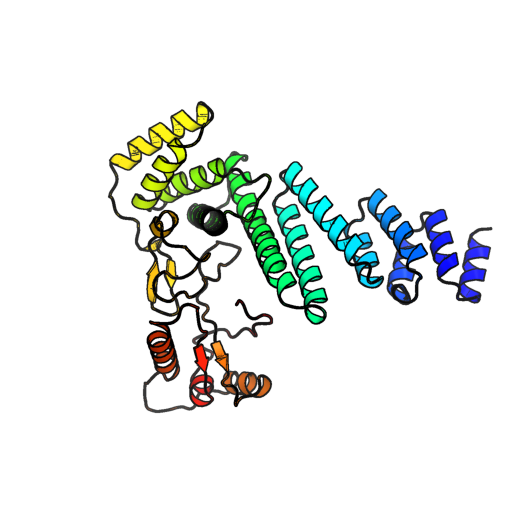 N . ASP A 1 95 ? -2.665 2.982 -10.306 1.00 95.25 95 ASP A N 1
ATOM 759 C CA . ASP A 1 95 ? -1.616 3.173 -11.311 1.00 95.25 95 ASP A CA 1
ATOM 760 C C . ASP A 1 95 ? -0.398 3.862 -10.688 1.00 95.25 95 ASP A C 1
ATOM 762 O O . ASP A 1 95 ? 0.732 3.418 -10.888 1.00 95.25 95 ASP A O 1
ATOM 766 N N . ALA A 1 96 ? -0.619 4.874 -9.839 1.00 96.31 96 ALA A N 1
ATOM 767 C CA . ALA A 1 96 ? 0.451 5.513 -9.070 1.00 96.31 96 ALA A CA 1
ATOM 768 C C . ALA A 1 96 ? 1.238 4.484 -8.242 1.00 96.31 96 ALA A C 1
ATOM 770 O O . ALA A 1 96 ? 2.468 4.454 -8.285 1.00 96.31 96 ALA A O 1
ATOM 771 N N . SER A 1 97 ? 0.535 3.588 -7.541 1.00 95.88 97 SER A N 1
ATOM 772 C CA . SER A 1 97 ? 1.145 2.480 -6.805 1.00 95.88 97 SER A CA 1
ATOM 773 C C . SER A 1 97 ? 2.017 1.601 -7.699 1.00 95.88 97 SER A C 1
ATOM 775 O O . SER A 1 97 ? 3.163 1.311 -7.349 1.00 95.88 97 SER A O 1
ATOM 777 N N . TYR A 1 98 ? 1.499 1.215 -8.867 1.00 94.94 98 TYR A N 1
ATOM 778 C CA . TYR A 1 98 ? 2.227 0.392 -9.824 1.00 94.94 98 TYR A CA 1
ATOM 779 C C . TYR A 1 98 ? 3.508 1.079 -10.322 1.00 94.94 98 TYR A C 1
ATOM 781 O O . TYR A 1 98 ? 4.565 0.445 -10.360 1.00 94.94 98 TYR A O 1
ATOM 789 N N . PHE A 1 99 ? 3.453 2.376 -10.636 1.00 95.12 99 PHE A N 1
ATOM 790 C CA . PHE A 1 99 ? 4.629 3.135 -11.070 1.00 95.12 99 PHE A CA 1
ATOM 791 C C . PHE A 1 99 ? 5.671 3.294 -9.959 1.00 95.12 99 PHE A C 1
ATOM 793 O O . PHE A 1 99 ? 6.860 3.102 -10.220 1.00 95.12 99 PHE A O 1
ATOM 800 N N . PHE A 1 100 ? 5.257 3.561 -8.714 1.00 94.81 100 PHE A N 1
ATOM 801 C CA . PHE A 1 100 ? 6.187 3.572 -7.579 1.00 94.81 100 PHE A CA 1
ATOM 802 C C . PHE A 1 100 ? 6.802 2.194 -7.335 1.00 94.81 100 PHE A C 1
ATOM 804 O O . PHE A 1 100 ? 8.004 2.097 -7.110 1.00 94.81 100 PHE A O 1
ATOM 811 N N . TRP A 1 101 ? 6.030 1.114 -7.442 1.00 94.12 101 TRP A N 1
ATOM 812 C CA . TRP A 1 101 ? 6.574 -0.239 -7.335 1.00 94.12 101 TRP A CA 1
ATOM 813 C C . TRP A 1 101 ? 7.587 -0.539 -8.445 1.00 94.12 101 TRP A C 1
ATOM 815 O O . TRP A 1 101 ? 8.658 -1.082 -8.176 1.00 94.12 101 TRP A O 1
ATOM 825 N N . LEU A 1 102 ? 7.316 -0.138 -9.687 1.00 91.44 102 LEU A N 1
ATOM 826 C CA . LEU A 1 102 ? 8.282 -0.302 -10.770 1.00 91.44 102 LEU A CA 1
ATOM 827 C C . LEU A 1 102 ? 9.559 0.518 -10.522 1.00 91.44 102 LEU A C 1
ATOM 829 O O . LEU A 1 102 ? 10.660 0.017 -10.741 1.00 91.44 102 LEU A O 1
ATOM 833 N N . LEU A 1 103 ? 9.426 1.725 -9.968 1.00 90.50 103 LEU A N 1
ATOM 834 C CA . LEU A 1 103 ? 10.556 2.547 -9.543 1.00 90.50 103 LEU A CA 1
ATOM 835 C C . LEU A 1 103 ? 11.406 1.847 -8.466 1.00 90.50 103 LEU A C 1
ATOM 837 O O . LEU A 1 103 ? 12.631 1.859 -8.576 1.00 90.50 103 LEU A O 1
ATOM 841 N N . THR A 1 104 ? 10.787 1.164 -7.493 1.00 90.06 104 THR A N 1
ATOM 842 C CA . THR A 1 104 ? 11.536 0.386 -6.482 1.00 90.06 104 THR A CA 1
ATOM 843 C C . THR A 1 104 ? 12.349 -0.749 -7.097 1.00 90.06 104 THR A C 1
ATOM 845 O O . THR A 1 104 ? 13.478 -0.994 -6.680 1.00 90.06 104 THR A O 1
ATOM 848 N N . LYS A 1 105 ? 11.825 -1.413 -8.136 1.00 86.38 105 LYS A N 1
ATOM 849 C CA . LYS A 1 105 ? 12.565 -2.459 -8.855 1.00 86.38 105 LYS A CA 1
ATOM 850 C C . LYS A 1 105 ? 13.791 -1.909 -9.570 1.00 86.38 105 LYS A C 1
ATOM 852 O O . LYS A 1 105 ? 14.828 -2.565 -9.582 1.00 86.38 105 LYS A O 1
ATOM 857 N N . GLU A 1 106 ? 13.673 -0.731 -10.177 1.00 82.81 106 GLU A N 1
ATOM 858 C CA . GLU A 1 106 ? 14.802 -0.078 -10.841 1.00 82.81 106 GLU A CA 1
ATOM 859 C C . GLU A 1 106 ? 15.854 0.383 -9.823 1.00 82.81 106 GLU A C 1
ATOM 861 O O . GLU A 1 106 ? 17.042 0.169 -10.046 1.00 82.81 106 GLU A O 1
ATOM 866 N N . GLN A 1 107 ? 15.441 0.926 -8.672 1.00 82.44 107 GLN A N 1
ATOM 867 C CA . GLN A 1 107 ? 16.357 1.274 -7.574 1.00 82.44 107 GLN A CA 1
ATOM 868 C C . GLN A 1 107 ? 17.116 0.048 -7.050 1.00 82.44 107 GLN A C 1
ATOM 870 O O . GLN A 1 107 ? 18.322 0.117 -6.829 1.00 82.44 107 GLN A O 1
ATOM 875 N N . LEU A 1 108 ? 16.433 -1.090 -6.921 1.00 78.38 108 LEU A N 1
ATOM 876 C CA . LEU A 1 108 ? 17.036 -2.326 -6.439 1.00 78.38 108 LEU A CA 1
ATOM 877 C C . LEU A 1 108 ? 18.093 -2.890 -7.404 1.00 78.38 108 LEU A C 1
ATOM 879 O O . LEU A 1 108 ? 19.132 -3.373 -6.964 1.00 78.38 108 LEU A O 1
ATOM 883 N N . LYS A 1 109 ? 17.875 -2.782 -8.723 1.00 75.00 109 LYS A N 1
ATOM 884 C CA . LYS A 1 109 ? 18.889 -3.167 -9.723 1.00 75.00 109 LYS A CA 1
ATOM 885 C C . LYS A 1 109 ? 20.182 -2.355 -9.573 1.00 75.00 109 LYS A C 1
ATOM 887 O O . LYS A 1 109 ? 21.256 -2.919 -9.738 1.00 75.00 109 LYS A O 1
ATOM 892 N N . MET A 1 110 ? 20.069 -1.070 -9.231 1.00 68.00 110 MET A N 1
ATOM 893 C CA . MET A 1 110 ? 21.210 -0.163 -9.032 1.00 68.00 110 MET A CA 1
ATOM 894 C C . MET A 1 110 ? 21.924 -0.378 -7.690 1.00 68.00 110 MET A C 1
ATOM 896 O O . MET A 1 110 ? 23.110 -0.091 -7.560 1.00 68.00 110 MET A O 1
ATOM 900 N N . GLN A 1 111 ? 21.224 -0.896 -6.678 1.00 63.41 111 GLN A N 1
ATOM 901 C CA . GLN A 1 111 ? 21.792 -1.119 -5.346 1.00 63.41 111 GLN A CA 1
ATOM 902 C C . GLN A 1 111 ? 22.868 -2.219 -5.324 1.00 63.41 111 GLN A C 1
ATOM 904 O O . GLN A 1 111 ? 23.735 -2.207 -4.453 1.00 63.41 111 GLN A O 1
ATOM 909 N N . ASN A 1 112 ? 22.874 -3.117 -6.314 1.00 58.59 112 ASN A N 1
ATOM 910 C CA . ASN A 1 112 ? 23.971 -4.068 -6.516 1.00 58.59 112 ASN A CA 1
ATOM 911 C C . ASN A 1 112 ? 25.305 -3.378 -6.887 1.00 58.59 112 ASN A C 1
ATOM 913 O O . ASN A 1 112 ? 26.341 -4.040 -6.885 1.00 58.59 112 ASN A O 1
ATOM 917 N N . GLU A 1 113 ? 25.293 -2.071 -7.185 1.00 54.16 113 GLU A N 1
ATOM 918 C CA . GLU A 1 113 ? 26.451 -1.299 -7.654 1.00 54.16 113 GLU A CA 1
ATOM 919 C C . GLU A 1 113 ? 26.846 -0.149 -6.696 1.00 54.16 113 GLU A C 1
ATOM 921 O O . GLU A 1 113 ? 28.034 0.142 -6.565 1.00 54.16 113 GLU A O 1
ATOM 926 N N . GLU A 1 114 ? 25.903 0.475 -5.967 1.00 47.59 114 GLU A N 1
ATOM 927 C CA . GLU A 1 114 ? 26.165 1.636 -5.088 1.00 47.59 114 GLU A CA 1
ATOM 928 C C . GLU A 1 114 ? 25.350 1.588 -3.765 1.00 47.59 114 GLU A C 1
ATOM 930 O O . GLU A 1 114 ? 24.130 1.420 -3.778 1.00 47.59 114 GLU A O 1
ATOM 935 N N . GLY A 1 115 ? 26.029 1.735 -2.613 1.00 54.72 115 GLY A N 1
ATOM 936 C CA . GLY A 1 115 ? 25.567 1.366 -1.255 1.00 54.72 115 GLY A CA 1
ATOM 937 C C . GLY A 1 115 ? 24.470 2.197 -0.536 1.00 54.72 115 GLY A C 1
ATOM 938 O O . GLY A 1 115 ? 23.554 2.756 -1.129 1.00 54.72 115 GLY A O 1
ATOM 939 N N . ALA A 1 116 ? 24.558 2.235 0.807 1.00 54.16 116 ALA A N 1
ATOM 940 C CA . ALA A 1 116 ? 23.479 2.434 1.802 1.00 54.16 116 ALA A CA 1
ATOM 941 C C . ALA A 1 116 ? 22.492 3.618 1.646 1.00 54.16 116 ALA A C 1
ATOM 943 O O . ALA A 1 116 ? 21.370 3.526 2.141 1.00 54.16 116 ALA A O 1
ATOM 944 N N . ARG A 1 117 ? 22.847 4.719 0.966 1.00 56.53 117 ARG A N 1
ATOM 945 C CA . ARG A 1 117 ? 21.938 5.876 0.782 1.00 56.53 117 ARG A CA 1
ATOM 946 C C . ARG A 1 117 ? 20.739 5.539 -0.110 1.00 56.53 117 ARG A C 1
ATOM 948 O O . ARG A 1 117 ? 19.644 6.035 0.127 1.00 56.53 117 ARG A O 1
ATOM 955 N N . ASN A 1 118 ? 20.937 4.633 -1.066 1.00 63.91 118 ASN A N 1
ATOM 956 C CA . ASN A 1 118 ? 19.889 4.155 -1.967 1.00 63.91 118 ASN A CA 1
ATOM 957 C C . ASN A 1 118 ? 18.804 3.350 -1.234 1.00 63.91 118 ASN A C 1
ATOM 959 O O . ASN A 1 118 ? 17.689 3.211 -1.733 1.00 63.91 118 ASN A O 1
ATOM 963 N N . PHE A 1 119 ? 19.111 2.836 -0.041 1.00 74.94 119 PHE A N 1
ATOM 964 C CA . PHE A 1 119 ? 18.224 1.925 0.665 1.00 74.94 119 PHE A CA 1
ATOM 965 C C . PHE A 1 119 ? 17.080 2.629 1.401 1.00 74.94 119 PHE A C 1
ATOM 967 O O . PHE A 1 119 ? 15.958 2.126 1.404 1.00 74.94 119 PHE A O 1
ATOM 974 N N . GLN A 1 120 ? 17.327 3.814 1.968 1.00 79.81 120 GLN A N 1
ATOM 975 C CA . GLN A 1 120 ? 16.259 4.607 2.583 1.00 79.81 120 GLN A CA 1
ATOM 976 C C . GLN A 1 120 ? 15.286 5.127 1.516 1.00 79.81 120 GLN A C 1
ATOM 978 O O . GLN A 1 120 ? 14.078 4.947 1.643 1.00 79.81 120 GLN A O 1
ATOM 983 N N . ASP A 1 121 ? 15.815 5.647 0.405 1.00 82.69 121 ASP A N 1
ATOM 984 C CA . ASP A 1 121 ? 15.012 6.077 -0.744 1.00 82.69 121 ASP A CA 1
ATOM 985 C C . ASP A 1 121 ? 14.161 4.928 -1.309 1.00 82.69 121 ASP A C 1
ATOM 987 O O . ASP A 1 121 ? 13.008 5.132 -1.704 1.00 82.69 121 ASP A O 1
ATOM 991 N N . TYR A 1 122 ? 14.713 3.711 -1.341 1.00 86.25 122 TYR A N 1
ATOM 992 C CA . TYR A 1 122 ? 13.981 2.502 -1.711 1.00 86.25 122 TYR A CA 1
ATOM 993 C C . TYR A 1 122 ? 12.833 2.216 -0.735 1.00 86.25 122 TYR A C 1
ATOM 995 O O . TYR A 1 122 ? 11.699 2.015 -1.179 1.00 86.25 122 TYR A O 1
ATOM 1003 N N . LYS A 1 123 ? 13.092 2.241 0.581 1.00 85.00 123 LYS A N 1
ATOM 1004 C CA . LYS A 1 123 ? 12.065 2.026 1.616 1.00 85.00 123 LYS A CA 1
ATOM 1005 C C . LYS A 1 123 ? 10.932 3.041 1.500 1.00 85.00 123 LYS A C 1
ATOM 1007 O O . LYS A 1 123 ? 9.767 2.642 1.480 1.00 85.00 123 LYS A O 1
ATOM 1012 N N . ASP A 1 124 ? 11.258 4.316 1.328 1.00 88.12 124 ASP A N 1
ATOM 1013 C CA . ASP A 1 124 ? 10.276 5.393 1.196 1.00 88.12 124 ASP A CA 1
ATOM 1014 C C . ASP A 1 124 ? 9.439 5.244 -0.080 1.00 88.12 124 ASP A C 1
ATOM 1016 O O . ASP A 1 124 ? 8.215 5.404 -0.072 1.00 88.12 124 ASP A O 1
ATOM 1020 N N . THR A 1 125 ? 10.083 4.886 -1.194 1.00 90.25 125 THR A N 1
ATOM 1021 C CA . THR A 1 125 ? 9.402 4.666 -2.477 1.00 90.25 125 THR A CA 1
ATOM 1022 C C . THR A 1 125 ? 8.480 3.446 -2.411 1.00 90.25 125 THR A C 1
ATOM 1024 O O . THR A 1 125 ? 7.342 3.491 -2.890 1.00 90.25 125 THR A O 1
ATOM 1027 N N . LEU A 1 126 ? 8.929 2.368 -1.766 1.00 90.88 126 LEU A N 1
ATOM 1028 C CA . LEU A 1 126 ? 8.126 1.169 -1.547 1.00 90.88 126 LEU A CA 1
ATOM 1029 C C . LEU A 1 126 ? 6.939 1.454 -0.630 1.00 90.88 126 LEU A C 1
ATOM 1031 O O . LEU A 1 126 ? 5.830 0.987 -0.894 1.00 90.88 126 LEU A O 1
ATOM 1035 N N . LEU A 1 127 ? 7.144 2.251 0.416 1.00 90.31 127 LEU A N 1
ATOM 1036 C CA . LEU A 1 127 ? 6.076 2.670 1.310 1.00 90.31 127 LEU A CA 1
ATOM 1037 C C . LEU A 1 127 ? 5.009 3.473 0.558 1.00 90.31 127 LEU A C 1
ATOM 1039 O O . LEU A 1 127 ? 3.824 3.168 0.686 1.00 90.31 127 LEU A O 1
ATOM 1043 N N . ARG A 1 128 ? 5.407 4.416 -0.307 1.00 92.50 128 ARG A N 1
ATOM 1044 C CA . ARG A 1 128 ? 4.469 5.138 -1.187 1.00 92.50 128 ARG A CA 1
ATOM 1045 C C . ARG A 1 128 ? 3.662 4.183 -2.058 1.00 92.50 128 ARG A C 1
ATOM 1047 O O . ARG A 1 128 ? 2.440 4.300 -2.105 1.00 92.50 128 ARG A O 1
ATOM 1054 N N . ALA A 1 129 ? 4.314 3.208 -2.695 1.00 94.19 129 ALA A N 1
ATOM 1055 C CA . ALA A 1 129 ? 3.623 2.212 -3.513 1.00 94.19 129 ALA A CA 1
ATOM 1056 C C . ALA A 1 129 ? 2.542 1.468 -2.710 1.00 94.19 129 ALA A C 1
ATOM 1058 O O . ALA A 1 129 ? 1.403 1.340 -3.169 1.00 94.19 129 ALA A O 1
ATOM 1059 N N . LYS A 1 130 ? 2.872 1.033 -1.488 1.00 93.31 130 LYS A N 1
ATOM 1060 C CA . LYS A 1 130 ? 1.939 0.346 -0.583 1.00 93.31 130 LYS A CA 1
ATOM 1061 C C . LYS A 1 130 ? 0.773 1.247 -0.160 1.00 93.31 130 LYS A C 1
ATOM 1063 O O . LYS A 1 130 ? -0.374 0.802 -0.202 1.00 93.31 130 LYS A O 1
ATOM 1068 N N . ILE A 1 131 ? 1.046 2.503 0.203 1.00 93.94 131 ILE A N 1
ATOM 1069 C CA . ILE A 1 131 ? 0.018 3.465 0.626 1.00 93.94 131 ILE A CA 1
ATOM 1070 C C . ILE A 1 131 ? -0.955 3.756 -0.518 1.00 93.94 131 ILE A C 1
ATOM 1072 O O . ILE A 1 131 ? -2.159 3.686 -0.302 1.00 93.94 131 ILE A O 1
ATOM 1076 N N . TYR A 1 132 ? -0.475 4.022 -1.736 1.00 96.12 132 TYR A N 1
ATOM 1077 C CA . TYR A 1 132 ? -1.363 4.298 -2.872 1.00 96.12 132 TYR A CA 1
ATOM 1078 C C . TYR A 1 132 ? -2.227 3.094 -3.256 1.00 96.12 132 TYR A C 1
ATOM 1080 O O . TYR A 1 132 ? -3.404 3.260 -3.576 1.00 96.12 132 TYR A O 1
ATOM 1088 N N . TYR A 1 133 ? -1.678 1.879 -3.153 1.00 96.12 133 TYR A N 1
ATOM 1089 C CA . TYR A 1 133 ? -2.445 0.657 -3.388 1.00 96.12 133 TYR A CA 1
ATOM 1090 C C . TYR A 1 133 ? -3.606 0.527 -2.397 1.00 96.12 133 TYR A C 1
ATOM 1092 O O . TYR A 1 133 ? -4.742 0.252 -2.783 1.00 96.12 133 TYR A O 1
ATOM 1100 N N . ALA A 1 134 ? -3.315 0.742 -1.112 1.00 95.06 134 ALA A N 1
ATOM 1101 C CA . ALA A 1 134 ? -4.307 0.713 -0.048 1.00 95.06 134 ALA A CA 1
ATOM 1102 C C . ALA A 1 134 ? -5.332 1.851 -0.212 1.00 95.06 134 ALA A C 1
ATOM 1104 O O . ALA A 1 134 ? -6.539 1.637 -0.084 1.00 95.06 134 ALA A O 1
ATOM 1105 N N . TYR A 1 135 ? -4.860 3.054 -0.546 1.00 95.94 135 TYR A N 1
ATOM 1106 C CA . TYR A 1 135 ? -5.683 4.256 -0.618 1.00 95.94 135 TYR A CA 1
ATOM 1107 C C . TYR A 1 135 ? -6.719 4.205 -1.737 1.00 95.94 135 TYR A C 1
ATOM 1109 O O . TYR A 1 135 ? -7.821 4.702 -1.525 1.00 95.94 135 TYR A O 1
ATOM 1117 N N . GLN A 1 136 ? -6.432 3.547 -2.868 1.00 95.25 136 GLN A N 1
ATOM 1118 C CA . GLN A 1 136 ? -7.423 3.353 -3.933 1.00 95.25 136 GLN A CA 1
ATOM 1119 C C . GLN A 1 136 ? -8.745 2.801 -3.379 1.00 95.25 136 GLN A C 1
ATOM 1121 O O . GLN A 1 136 ? -9.803 3.342 -3.665 1.00 95.25 136 GLN A O 1
ATOM 1126 N N . ARG A 1 137 ? -8.691 1.790 -2.502 1.00 94.06 137 ARG A N 1
ATOM 1127 C CA . ARG A 1 137 ? -9.898 1.166 -1.930 1.00 94.06 137 ARG A CA 1
ATOM 1128 C C . ARG A 1 137 ? -10.705 2.125 -1.057 1.00 94.06 137 ARG A C 1
ATOM 1130 O O . ARG A 1 137 ? -11.930 2.063 -1.026 1.00 94.06 137 ARG A O 1
ATOM 1137 N N . ILE A 1 138 ? -10.013 3.000 -0.330 1.00 94.69 138 ILE A N 1
ATOM 1138 C CA . ILE A 1 138 ? -10.631 4.029 0.515 1.00 94.69 138 ILE A CA 1
ATOM 1139 C C . ILE A 1 138 ? -11.228 5.138 -0.344 1.00 94.69 138 ILE A C 1
ATOM 1141 O O . ILE A 1 138 ? -12.304 5.645 -0.028 1.00 94.69 138 ILE A O 1
ATOM 1145 N N . PHE A 1 139 ? -10.530 5.510 -1.415 1.00 94.62 139 PHE A N 1
ATOM 1146 C CA . PHE A 1 139 ? -10.999 6.488 -2.380 1.00 94.62 139 PHE A CA 1
ATOM 1147 C C . PHE A 1 139 ? -12.280 6.002 -3.063 1.00 94.62 139 PHE A C 1
ATOM 1149 O O . PHE A 1 139 ? -13.278 6.723 -3.033 1.00 94.62 139 PHE A O 1
ATOM 1156 N N . ASP A 1 140 ? -12.294 4.762 -3.558 1.00 92.88 140 ASP A N 1
ATOM 1157 C CA . ASP A 1 140 ? -13.473 4.129 -4.158 1.00 92.88 140 ASP A CA 1
ATOM 1158 C C . ASP A 1 140 ? -14.630 4.098 -3.145 1.00 92.88 140 ASP A C 1
ATOM 1160 O O . ASP A 1 140 ? -15.716 4.587 -3.427 1.00 92.88 140 ASP A O 1
ATOM 1164 N N . TYR A 1 141 ? -14.387 3.671 -1.899 1.00 92.62 141 TYR A N 1
ATOM 1165 C CA . TYR A 1 141 ? -15.418 3.673 -0.848 1.00 92.62 141 TYR A CA 1
ATOM 1166 C C . TYR A 1 141 ? -16.001 5.065 -0.534 1.00 92.62 141 TYR A C 1
ATOM 1168 O O . TYR A 1 141 ? -17.171 5.180 -0.170 1.00 92.62 141 TYR A O 1
ATOM 1176 N N . CYS A 1 142 ? -15.193 6.126 -0.608 1.00 90.31 142 CYS A N 1
ATOM 1177 C CA . CYS A 1 142 ? -15.652 7.487 -0.319 1.00 90.31 142 CYS A CA 1
ATOM 1178 C C . CYS A 1 142 ? -16.357 8.156 -1.507 1.00 90.31 142 CYS A C 1
ATOM 1180 O O . CYS A 1 142 ? -17.109 9.112 -1.298 1.00 90.31 142 CYS A O 1
ATOM 1182 N N . THR A 1 143 ? -16.079 7.714 -2.733 1.00 90.06 143 THR A N 1
ATOM 1183 C CA . THR A 1 143 ? -16.576 8.339 -3.968 1.00 90.06 143 THR A CA 1
ATOM 1184 C C . THR A 1 143 ? -17.736 7.569 -4.586 1.00 90.06 143 THR A C 1
ATOM 1186 O O . THR A 1 143 ? -18.676 8.185 -5.092 1.00 90.06 143 THR A O 1
ATOM 1189 N N . GLU A 1 144 ? -17.710 6.243 -4.503 1.00 90.31 144 GLU A N 1
ATOM 1190 C CA . GLU A 1 144 ? -18.739 5.364 -5.038 1.00 90.31 144 GLU A CA 1
ATOM 1191 C C . GLU A 1 144 ? -19.889 5.169 -4.032 1.00 90.31 144 GLU A C 1
ATOM 1193 O O . GLU A 1 144 ? -19.676 5.090 -2.820 1.00 90.31 144 GLU A O 1
ATOM 1198 N N . PRO A 1 145 ? -21.146 5.071 -4.504 1.00 79.56 145 PRO A N 1
ATOM 1199 C CA . PRO A 1 145 ? -22.310 4.922 -3.628 1.00 79.56 145 PRO A CA 1
ATOM 1200 C C . PRO A 1 145 ? -22.393 3.548 -2.946 1.00 79.56 145 PRO A C 1
ATOM 1202 O O . PRO A 1 145 ? -23.061 3.411 -1.920 1.00 79.56 145 PRO A O 1
ATOM 1205 N N . PHE A 1 146 ? -21.738 2.532 -3.512 1.00 82.19 146 PHE A N 1
ATOM 1206 C CA . PHE A 1 146 ? -21.734 1.163 -3.014 1.00 82.19 146 PHE A CA 1
ATOM 1207 C C . PHE A 1 146 ? -20.323 0.600 -3.091 1.00 82.19 146 PHE A C 1
ATOM 1209 O O . PHE A 1 146 ? -19.600 0.872 -4.039 1.00 82.19 146 PHE A O 1
ATOM 1216 N N . THR A 1 147 ? -19.963 -0.231 -2.117 1.00 84.38 147 THR A N 1
ATOM 1217 C CA . THR A 1 147 ? -18.712 -0.985 -2.135 1.00 84.38 147 THR A CA 1
ATOM 1218 C C . THR A 1 147 ? -19.022 -2.472 -2.063 1.00 84.38 147 THR A C 1
ATOM 1220 O O . THR A 1 147 ? -19.937 -2.887 -1.351 1.00 84.38 147 THR A O 1
ATOM 1223 N N . SER A 1 148 ? -18.254 -3.280 -2.787 1.00 84.25 148 SER A N 1
ATOM 1224 C CA . SER A 1 148 ? -18.264 -4.736 -2.636 1.00 84.25 148 SER A CA 1
ATOM 1225 C C . SER A 1 148 ? -17.327 -5.219 -1.524 1.00 84.25 148 SER A C 1
ATOM 1227 O O . SER A 1 148 ? -17.263 -6.418 -1.263 1.00 84.25 148 SER A O 1
ATOM 1229 N N . LEU A 1 149 ? -16.552 -4.318 -0.909 1.00 88.69 149 LEU A N 1
ATOM 1230 C CA . LEU A 1 149 ? -15.585 -4.666 0.125 1.00 88.69 149 LEU A CA 1
ATOM 1231 C C . LEU A 1 149 ? -16.277 -4.884 1.472 1.00 88.69 149 LEU A C 1
ATOM 1233 O O . LEU A 1 149 ? -17.173 -4.136 1.863 1.00 88.69 149 LEU A O 1
ATOM 1237 N N . GLN A 1 150 ? -15.810 -5.898 2.195 1.00 90.19 150 GLN A N 1
ATOM 1238 C CA . GLN A 1 150 ? -16.233 -6.166 3.566 1.00 90.19 150 GLN A CA 1
ATOM 1239 C C . GLN A 1 150 ? -15.756 -5.059 4.522 1.00 90.19 150 GLN A C 1
ATOM 1241 O O . GLN A 1 150 ? -14.741 -4.392 4.277 1.00 90.19 150 GLN A O 1
ATOM 1246 N N . SER A 1 151 ? -16.484 -4.866 5.625 1.00 90.44 151 SER A N 1
ATOM 1247 C CA . SER A 1 151 ? -16.178 -3.857 6.648 1.00 90.44 151 SER A CA 1
ATOM 1248 C C . SER A 1 151 ? -14.812 -4.073 7.290 1.00 90.44 151 SER A C 1
ATOM 1250 O O . SER A 1 151 ? -14.118 -3.105 7.600 1.00 90.44 151 SER A O 1
ATOM 1252 N N . GLU A 1 152 ? -14.403 -5.328 7.450 1.00 90.75 152 GLU A N 1
ATOM 1253 C CA . GLU A 1 152 ? -13.121 -5.743 8.016 1.00 90.75 152 GLU A CA 1
ATOM 1254 C C . GLU A 1 152 ? -11.973 -5.330 7.094 1.00 90.75 152 GLU A C 1
ATOM 1256 O O . GLU A 1 152 ? -11.025 -4.689 7.538 1.00 90.75 152 GLU A O 1
ATOM 1261 N N . VAL A 1 153 ? -12.096 -5.581 5.787 1.00 92.62 153 VAL A N 1
ATOM 1262 C CA . VAL A 1 153 ? -11.066 -5.205 4.805 1.00 92.62 153 VAL A CA 1
ATOM 1263 C C . VAL A 1 153 ? -10.865 -3.692 4.777 1.00 92.62 153 VAL A C 1
ATOM 1265 O O . VAL A 1 153 ? -9.729 -3.216 4.778 1.00 92.62 153 VAL A O 1
ATOM 1268 N N . LEU A 1 154 ? -11.949 -2.912 4.781 1.00 93.69 154 LEU A N 1
ATOM 1269 C CA . LEU A 1 154 ? -11.863 -1.448 4.820 1.00 93.69 154 LEU A CA 1
ATOM 1270 C C . LEU A 1 154 ? -11.251 -0.945 6.130 1.00 93.69 154 LEU A C 1
ATOM 1272 O O . LEU A 1 154 ? -10.449 -0.012 6.105 1.00 93.69 154 LEU A O 1
ATOM 1276 N N . PHE A 1 155 ? -11.598 -1.575 7.252 1.00 94.19 155 PHE A N 1
ATOM 1277 C CA . PHE A 1 155 ? -11.008 -1.281 8.552 1.00 94.19 155 PHE A CA 1
ATOM 1278 C C . PHE A 1 155 ? -9.493 -1.517 8.550 1.00 94.19 155 PHE A C 1
ATOM 1280 O O . PHE A 1 155 ? -8.742 -0.593 8.858 1.00 94.19 155 PHE A O 1
ATOM 1287 N N . GLN A 1 156 ? -9.037 -2.703 8.133 1.00 92.19 156 GLN A N 1
ATOM 1288 C CA . GLN A 1 156 ? -7.613 -3.050 8.106 1.00 92.19 156 GLN A CA 1
ATOM 1289 C C . GLN A 1 156 ? -6.828 -2.180 7.121 1.00 92.19 156 GLN A C 1
ATOM 1291 O O . GLN A 1 156 ? -5.733 -1.714 7.433 1.00 92.19 156 GLN A O 1
ATOM 1296 N N . THR A 1 157 ? -7.412 -1.895 5.953 1.00 93.88 157 THR A N 1
ATOM 1297 C CA . THR A 1 157 ? -6.806 -1.014 4.944 1.00 93.88 157 THR A CA 1
ATOM 1298 C C . THR A 1 157 ? -6.621 0.403 5.496 1.00 93.88 157 THR A C 1
ATOM 1300 O O . THR A 1 157 ? -5.538 0.977 5.383 1.00 93.88 157 THR A O 1
ATOM 1303 N N . ALA A 1 158 ? -7.656 0.976 6.122 1.00 94.12 158 ALA A N 1
ATOM 1304 C CA . ALA A 1 158 ? -7.587 2.318 6.694 1.00 94.12 158 ALA A CA 1
ATOM 1305 C C . ALA A 1 158 ? -6.631 2.388 7.889 1.00 94.12 158 ALA A C 1
ATOM 1307 O O . ALA A 1 158 ? -5.859 3.341 7.999 1.00 94.12 158 ALA A O 1
ATOM 1308 N N . TYR A 1 159 ? -6.632 1.357 8.738 1.00 91.75 159 TYR A N 1
ATOM 1309 C CA . TYR A 1 159 ? -5.713 1.247 9.864 1.00 91.75 159 TYR A CA 1
ATOM 1310 C C . TYR A 1 159 ? -4.256 1.216 9.392 1.00 91.75 159 TYR A C 1
ATOM 1312 O O . TYR A 1 159 ? -3.443 2.000 9.877 1.00 91.75 159 TYR A O 1
ATOM 1320 N N . PHE A 1 160 ? -3.942 0.381 8.395 1.00 91.50 160 PHE A N 1
ATOM 1321 C CA . PHE A 1 160 ? -2.608 0.291 7.799 1.00 91.50 160 PHE A CA 1
ATOM 1322 C C . PHE A 1 160 ? -2.122 1.644 7.262 1.00 91.50 160 PHE A C 1
ATOM 1324 O O . PHE A 1 160 ? -1.011 2.065 7.572 1.00 91.50 160 PHE A O 1
ATOM 1331 N N . ILE A 1 161 ? -2.956 2.368 6.509 1.00 92.25 161 ILE A N 1
ATOM 1332 C CA . ILE A 1 161 ? -2.564 3.680 5.971 1.00 92.25 161 ILE A CA 1
ATOM 1333 C C . ILE A 1 161 ? -2.323 4.690 7.092 1.00 92.25 161 ILE A C 1
ATOM 1335 O O . ILE A 1 161 ? -1.325 5.409 7.052 1.00 92.25 161 ILE A O 1
ATOM 1339 N N . CYS A 1 162 ? -3.211 4.754 8.090 1.00 89.88 162 CYS A N 1
ATOM 1340 C CA . CYS A 1 162 ? -3.023 5.636 9.240 1.00 89.88 162 CYS A CA 1
ATOM 1341 C C . CYS A 1 162 ? -1.713 5.328 9.970 1.00 89.88 162 CYS A C 1
ATOM 1343 O O . CYS A 1 162 ? -0.969 6.253 10.285 1.00 89.88 162 CYS A O 1
ATOM 1345 N N . LEU A 1 163 ? -1.412 4.046 10.178 1.00 88.06 163 LEU A N 1
ATOM 1346 C CA . LEU A 1 163 ? -0.177 3.603 10.810 1.00 88.06 163 LEU A CA 1
ATOM 1347 C C . LEU A 1 163 ? 1.050 4.060 10.015 1.00 88.06 163 LEU A C 1
ATOM 1349 O O . LEU A 1 163 ? 1.945 4.675 10.583 1.00 88.06 163 LEU A O 1
ATOM 1353 N N . CYS A 1 164 ? 1.062 3.846 8.697 1.00 86.94 164 CYS A N 1
ATOM 1354 C CA . CYS A 1 164 ? 2.162 4.294 7.847 1.00 86.94 164 CYS A CA 1
ATOM 1355 C C . CYS A 1 164 ? 2.347 5.818 7.883 1.00 86.94 164 CYS A C 1
ATOM 1357 O O . CYS A 1 164 ? 3.464 6.288 8.063 1.00 86.94 164 CYS A O 1
ATOM 1359 N N . ILE A 1 165 ? 1.269 6.599 7.751 1.00 86.44 165 ILE A N 1
ATOM 1360 C CA . ILE A 1 165 ? 1.353 8.070 7.716 1.00 86.44 165 ILE A CA 1
ATOM 1361 C C . ILE A 1 165 ? 1.850 8.638 9.052 1.00 86.44 165 ILE A C 1
ATOM 1363 O O . ILE A 1 165 ? 2.643 9.577 9.056 1.00 86.44 165 ILE A O 1
ATOM 1367 N N . ILE A 1 166 ? 1.397 8.081 10.178 1.00 82.31 166 ILE A N 1
ATOM 1368 C CA . ILE A 1 166 ? 1.795 8.547 11.514 1.00 82.31 166 ILE A CA 1
ATOM 1369 C C . ILE A 1 166 ? 3.245 8.156 11.819 1.00 82.31 166 ILE A C 1
ATOM 1371 O O . ILE A 1 166 ? 3.990 8.972 12.358 1.00 82.31 166 ILE A O 1
ATOM 1375 N N . SER A 1 167 ? 3.658 6.940 11.451 1.00 79.38 167 SER A N 1
ATOM 1376 C CA . SER A 1 167 ? 5.025 6.453 11.666 1.00 79.38 167 SER A CA 1
ATOM 1377 C C . SER A 1 167 ? 6.069 7.161 10.800 1.00 79.38 167 SER A C 1
ATOM 1379 O O . SER A 1 167 ? 7.213 7.290 11.226 1.00 79.38 167 SER A O 1
ATOM 1381 N N . THR A 1 168 ? 5.712 7.616 9.594 1.00 79.69 168 THR A N 1
ATOM 1382 C CA . THR A 1 168 ? 6.655 8.262 8.664 1.00 79.69 168 THR A CA 1
ATOM 1383 C C . THR A 1 168 ? 6.161 9.645 8.218 1.00 79.69 168 THR A C 1
ATOM 1385 O O . THR A 1 168 ? 5.761 9.810 7.062 1.00 79.69 168 THR A O 1
ATOM 1388 N N . PRO A 1 169 ? 6.209 10.669 9.094 1.00 75.38 169 PRO A N 1
ATOM 1389 C CA . PRO A 1 169 ? 5.739 12.015 8.757 1.00 75.38 169 PRO A CA 1
ATOM 1390 C C . PRO A 1 169 ? 6.606 12.706 7.691 1.00 75.38 169 PRO A C 1
ATOM 1392 O O . PRO A 1 169 ? 6.144 13.620 7.010 1.00 75.38 169 PRO A O 1
ATOM 1395 N N . GLU A 1 170 ? 7.857 12.272 7.529 1.00 77.50 170 GLU A N 1
ATOM 1396 C CA . GLU A 1 170 ? 8.796 12.800 6.531 1.00 77.50 170 GLU A CA 1
ATOM 1397 C C . GLU A 1 170 ? 8.422 12.389 5.098 1.00 77.50 170 GLU A C 1
ATOM 1399 O O . GLU A 1 170 ? 8.703 13.108 4.134 1.00 77.50 170 GLU A O 1
ATOM 1404 N N . VAL A 1 171 ? 7.743 11.248 4.940 1.00 78.81 171 VAL A N 1
ATOM 1405 C CA . VAL A 1 171 ? 7.352 10.731 3.630 1.00 78.81 171 VAL A CA 1
ATOM 14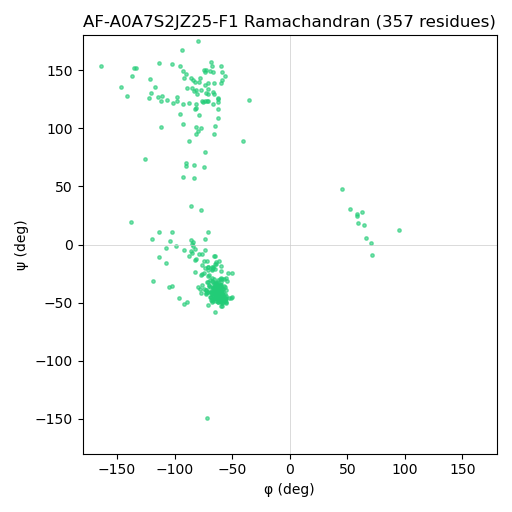06 C C . VAL A 1 171 ? 6.1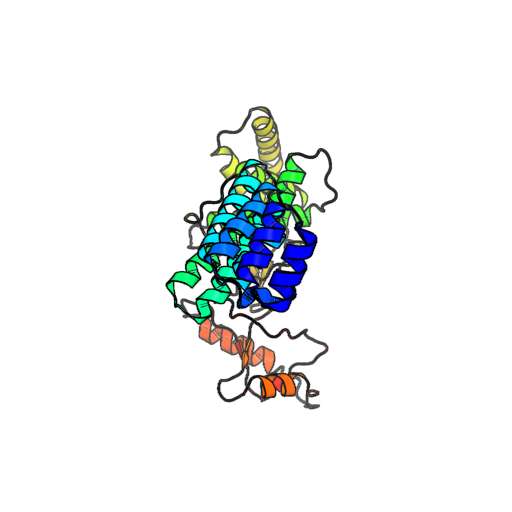04 11.469 3.161 1.00 78.81 171 VAL A C 1
ATOM 1408 O O . VAL A 1 171 ? 4.975 11.129 3.504 1.00 78.81 171 VAL A O 1
ATOM 1411 N N . HIS A 1 172 ? 6.302 12.485 2.323 1.00 76.88 172 HIS A N 1
ATOM 1412 C CA . HIS A 1 172 ? 5.185 13.194 1.709 1.00 76.88 172 HIS A CA 1
ATOM 1413 C C . HIS A 1 172 ? 4.422 12.285 0.731 1.00 76.88 172 HIS A C 1
ATOM 1415 O O . HIS A 1 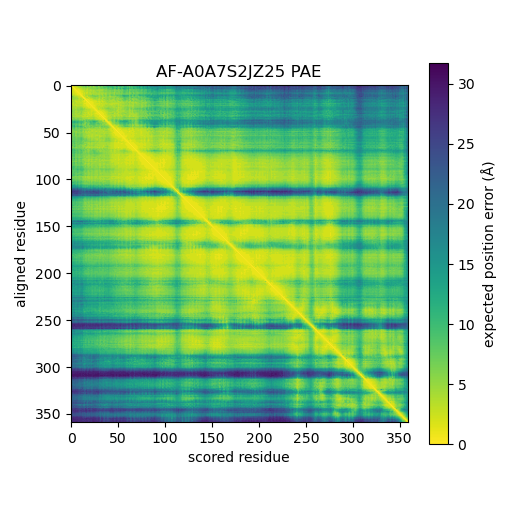172 ? 4.993 11.794 -0.250 1.00 76.88 172 HIS A O 1
ATOM 1421 N N . VAL A 1 173 ? 3.126 12.085 0.983 1.00 84.81 173 VAL A N 1
ATOM 1422 C CA . VAL A 1 173 ? 2.218 11.321 0.118 1.00 84.81 173 VAL A CA 1
ATOM 1423 C C . VAL A 1 173 ? 1.200 12.283 -0.497 1.00 84.81 173 VAL A C 1
ATOM 1425 O O . VAL A 1 173 ? 0.260 12.723 0.164 1.00 84.81 173 VAL A O 1
ATOM 1428 N N . GLY A 1 174 ? 1.419 12.657 -1.758 1.00 86.62 174 GLY A N 1
ATOM 1429 C CA . GLY A 1 174 ? 0.546 13.573 -2.494 1.00 86.62 174 GLY A CA 1
ATOM 1430 C C . GLY A 1 174 ? -0.818 12.953 -2.812 1.00 86.62 174 GLY A C 1
ATOM 1431 O O . GLY A 1 174 ? -0.941 11.746 -2.983 1.00 86.62 174 GLY A O 1
ATOM 1432 N N . GLY A 1 175 ? -1.870 13.770 -2.881 1.00 89.00 175 GLY A N 1
ATOM 1433 C CA . GLY A 1 175 ? -3.217 13.337 -3.293 1.00 89.00 175 GLY A CA 1
ATOM 1434 C C . GLY A 1 175 ? -3.988 12.452 -2.300 1.00 89.00 175 GLY A C 1
ATOM 1435 O O . GLY A 1 175 ? -5.185 12.245 -2.487 1.00 89.00 175 GLY A O 1
ATOM 1436 N N . VAL A 1 176 ? -3.362 11.976 -1.218 1.00 91.88 176 VAL A N 1
ATOM 1437 C CA . VAL A 1 176 ? -4.031 11.172 -0.184 1.00 91.88 176 VAL A CA 1
ATOM 1438 C C . VAL A 1 176 ? -4.761 12.071 0.814 1.00 91.88 176 VAL A C 1
ATOM 1440 O O . VAL A 1 176 ? -4.159 12.841 1.561 1.00 91.88 176 VAL A O 1
ATOM 1443 N N . SER A 1 177 ? -6.087 11.952 0.872 1.00 92.06 177 SER A N 1
ATOM 1444 C CA . SER A 1 177 ? -6.903 12.652 1.866 1.00 92.06 177 SER A CA 1
ATOM 1445 C C . SER A 1 177 ? -6.901 11.910 3.204 1.00 92.06 177 SER A C 1
ATOM 1447 O O . SER A 1 177 ? -7.667 10.963 3.395 1.00 92.06 177 SER A O 1
ATOM 1449 N N . ILE A 1 178 ? -6.101 12.391 4.162 1.00 90.56 178 ILE A N 1
ATOM 1450 C CA . ILE A 1 178 ? -6.045 11.858 5.540 1.00 90.56 178 ILE A CA 1
ATOM 1451 C C . ILE A 1 178 ? -7.434 11.853 6.193 1.00 90.56 178 ILE A C 1
ATOM 1453 O O . ILE A 1 178 ? -7.804 10.892 6.859 1.00 90.56 178 ILE A O 1
ATOM 1457 N N . VAL A 1 179 ? -8.240 12.889 5.949 1.00 91.56 179 VAL A N 1
ATOM 1458 C CA . VAL A 1 179 ? -9.620 12.983 6.453 1.00 91.56 179 VAL A CA 1
ATOM 1459 C C . VAL A 1 179 ? -10.478 11.818 5.961 1.00 91.56 179 VAL A C 1
ATOM 1461 O O . VAL A 1 179 ? -11.245 11.257 6.740 1.00 91.56 179 VAL A O 1
ATOM 1464 N N . SER A 1 180 ? -10.338 11.440 4.688 1.00 92.50 180 SER A N 1
ATOM 1465 C CA . SER A 1 180 ? -11.077 10.307 4.122 1.00 92.50 180 SER A CA 1
ATOM 1466 C C . SER A 1 180 ? -10.656 9.007 4.805 1.00 92.50 180 SER A C 1
ATOM 1468 O O . SER A 1 180 ? -11.514 8.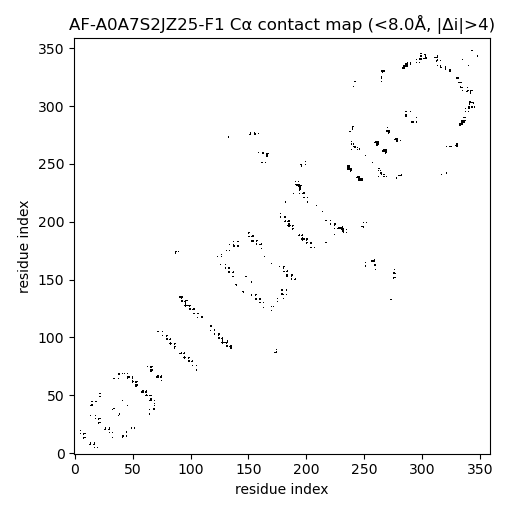255 5.258 1.00 92.50 180 SER A O 1
ATOM 1470 N N . VAL A 1 181 ? -9.346 8.791 4.983 1.00 94.69 181 VAL A N 1
ATOM 1471 C CA . VAL A 1 181 ? -8.810 7.613 5.685 1.00 94.69 181 VAL A CA 1
ATOM 1472 C C . VAL A 1 181 ? -9.337 7.545 7.122 1.00 94.69 181 VAL A C 1
ATOM 1474 O O . VAL A 1 181 ? -9.957 6.551 7.493 1.00 94.69 181 VAL A O 1
ATOM 1477 N N . LEU A 1 182 ? -9.193 8.616 7.907 1.00 93.50 182 LEU A N 1
ATOM 1478 C CA . LEU A 1 182 ? -9.661 8.666 9.296 1.00 93.50 182 LEU A CA 1
ATOM 1479 C C . LEU A 1 182 ? -11.180 8.478 9.401 1.00 93.50 182 LEU A C 1
ATOM 1481 O O . LEU A 1 182 ? -11.650 7.752 10.273 1.00 93.50 182 LEU A O 1
ATOM 1485 N N . TYR A 1 183 ? -11.964 9.074 8.501 1.00 92.94 183 TYR A N 1
ATOM 1486 C CA . TYR A 1 183 ? -13.412 8.865 8.470 1.00 92.94 183 TYR A CA 1
ATOM 1487 C C . TYR A 1 183 ? -13.776 7.404 8.199 1.00 92.94 183 TYR A C 1
ATOM 1489 O O . TYR A 1 183 ? -14.623 6.843 8.900 1.00 92.94 183 TYR A O 1
ATOM 1497 N N . THR A 1 184 ? -13.136 6.775 7.205 1.00 93.88 184 THR A N 1
ATOM 1498 C CA . THR A 1 184 ? -13.363 5.353 6.923 1.00 93.88 184 THR A CA 1
ATOM 1499 C C . THR A 1 184 ? -12.979 4.482 8.110 1.00 93.88 184 THR A C 1
ATOM 1501 O O . THR A 1 184 ? -13.782 3.644 8.518 1.00 93.88 184 THR A O 1
ATOM 1504 N N . LEU A 1 185 ? -11.826 4.747 8.731 1.00 95.00 185 LEU A N 1
ATOM 1505 C CA . LEU A 1 185 ? -11.365 4.035 9.914 1.00 95.00 185 LEU A CA 1
ATOM 1506 C C . LEU A 1 185 ? -12.369 4.161 11.061 1.00 95.00 185 LEU A C 1
ATOM 1508 O O . LEU A 1 185 ? -12.789 3.150 11.609 1.00 95.00 185 LEU A O 1
ATOM 1512 N N . ALA A 1 186 ? -12.817 5.375 11.386 1.00 93.69 186 ALA A N 1
ATOM 1513 C CA . ALA A 1 186 ? -13.751 5.620 12.483 1.00 93.69 186 ALA A CA 1
ATOM 1514 C C . ALA A 1 186 ? -15.105 4.928 12.262 1.00 93.69 186 ALA A C 1
ATOM 1516 O O . ALA A 1 186 ? -15.654 4.294 13.170 1.00 93.69 186 ALA A O 1
ATOM 1517 N N . LYS A 1 187 ? -15.633 5.010 11.034 1.00 93.19 187 LYS A N 1
ATOM 1518 C CA . LYS A 1 187 ? -16.918 4.409 10.670 1.00 93.19 187 LYS A CA 1
ATOM 1519 C C . LYS A 1 187 ? -16.861 2.883 10.709 1.00 93.19 187 LYS A C 1
ATOM 1521 O O . LYS A 1 187 ? -17.778 2.276 11.258 1.00 93.19 187 LYS A O 1
ATOM 1526 N N . GLN A 1 188 ? -15.801 2.271 10.176 1.00 94.31 188 GLN A N 1
ATOM 1527 C CA . GLN A 1 188 ? -15.662 0.812 10.193 1.00 94.31 188 GLN A CA 1
ATOM 1528 C C . GLN A 1 188 ? -15.255 0.277 11.569 1.00 94.31 188 GLN A C 1
ATOM 1530 O O . GLN A 1 188 ? -15.782 -0.745 11.991 1.00 94.31 188 GLN A O 1
ATOM 1535 N N . ALA A 1 189 ? -14.434 1.004 12.331 1.00 93.31 189 ALA A N 1
ATOM 1536 C CA . ALA A 1 189 ? -14.124 0.664 13.720 1.00 93.31 189 ALA A CA 1
ATOM 1537 C C . ALA A 1 189 ? -15.402 0.594 14.572 1.00 93.31 189 ALA A C 1
ATOM 1539 O O . ALA A 1 189 ? -15.609 -0.362 15.314 1.00 93.31 189 ALA A O 1
ATOM 1540 N N . LYS A 1 190 ? -16.317 1.558 14.398 1.00 92.50 190 LYS A N 1
ATOM 1541 C CA . LYS A 1 190 ? -17.636 1.540 15.048 1.00 92.50 190 LYS A CA 1
ATOM 1542 C C . LYS A 1 190 ? -18.483 0.328 14.639 1.00 92.50 190 LYS A C 1
ATOM 1544 O O . LYS A 1 190 ? -19.191 -0.207 15.488 1.00 92.50 190 LYS A O 1
ATOM 1549 N N . ASN A 1 191 ? -18.444 -0.071 13.366 1.00 92.38 191 ASN A N 1
ATOM 1550 C CA . ASN A 1 191 ? -19.222 -1.201 12.850 1.00 92.38 191 ASN A CA 1
ATOM 1551 C C . ASN A 1 191 ? -18.692 -2.549 13.358 1.00 92.38 191 ASN A C 1
ATOM 1553 O O . ASN A 1 191 ? -19.489 -3.392 13.754 1.00 92.38 191 ASN A O 1
ATOM 1557 N N . ASN A 1 192 ? -17.369 -2.714 13.404 1.00 91.44 192 ASN A N 1
ATOM 1558 C CA . ASN A 1 192 ? -16.717 -3.968 13.794 1.00 91.44 192 ASN A CA 1
ATOM 1559 C C . ASN A 1 192 ? -16.544 -4.115 15.323 1.00 91.44 192 ASN A C 1
ATOM 1561 O O . ASN A 1 192 ? -16.136 -5.167 15.807 1.00 91.44 192 ASN A O 1
ATOM 1565 N N . GLY A 1 193 ? -16.847 -3.069 16.104 1.00 91.06 193 GLY A N 1
ATOM 1566 C CA . GLY A 1 193 ? -16.793 -3.101 17.572 1.00 91.06 193 GLY A CA 1
ATOM 1567 C C . GLY A 1 193 ? -15.487 -2.598 18.203 1.00 91.06 193 GLY A C 1
ATOM 1568 O O . GLY A 1 193 ? -15.292 -2.765 19.403 1.00 91.06 193 GLY A O 1
ATOM 1569 N N . ALA A 1 194 ? -14.607 -1.938 17.446 1.00 91.69 194 ALA A N 1
ATOM 1570 C CA . ALA A 1 194 ? -13.427 -1.236 17.967 1.00 91.69 194 ALA A CA 1
ATOM 1571 C C . ALA A 1 194 ? -13.795 0.179 18.465 1.00 91.69 194 ALA A C 1
ATOM 1573 O O . ALA A 1 194 ? -13.461 1.201 17.852 1.00 91.69 194 ALA A O 1
ATOM 1574 N N . PHE A 1 195 ? -14.560 0.258 19.558 1.00 92.31 195 PHE A N 1
ATOM 1575 C CA . PHE A 1 195 ? -15.120 1.520 20.047 1.00 92.31 195 PHE A CA 1
ATOM 1576 C C . PHE A 1 195 ? -14.085 2.462 20.674 1.00 92.31 195 PHE A C 1
ATOM 1578 O O . PHE A 1 195 ? -14.255 3.683 20.599 1.00 92.31 195 PHE A O 1
ATOM 1585 N N . LYS A 1 196 ? -13.035 1.947 21.319 1.00 91.25 196 LYS A N 1
ATOM 1586 C CA . LYS A 1 196 ? -11.968 2.767 21.913 1.00 91.25 196 LYS A CA 1
ATOM 1587 C C . LYS A 1 196 ? -11.166 3.459 20.821 1.00 91.25 196 LYS A C 1
ATOM 1589 O O . LYS A 1 196 ? -10.994 4.677 20.889 1.00 91.25 196 LYS A O 1
ATOM 1594 N N . LEU A 1 197 ? -10.759 2.713 19.791 1.00 91.06 197 LEU A N 1
ATOM 1595 C CA . LEU A 1 197 ? -10.111 3.292 18.615 1.00 91.06 197 LEU A CA 1
ATOM 1596 C C . LEU A 1 197 ? -11.033 4.309 17.938 1.00 91.06 197 LEU A C 1
ATOM 1598 O O . LEU A 1 197 ? -10.607 5.431 17.676 1.00 91.06 197 LEU A O 1
ATOM 1602 N N . ALA A 1 198 ? -12.302 3.956 17.704 1.00 92.75 198 ALA A N 1
ATOM 1603 C CA . ALA A 1 198 ? -13.243 4.854 17.043 1.00 92.75 198 ALA A CA 1
ATOM 1604 C C . ALA A 1 198 ? -13.338 6.210 17.766 1.00 92.75 198 ALA A C 1
ATOM 1606 O O . ALA A 1 198 ? -13.245 7.243 17.110 1.00 92.75 198 ALA A O 1
ATOM 1607 N N . ARG A 1 199 ? -13.431 6.234 19.108 1.00 91.94 199 ARG A N 1
ATOM 1608 C CA . ARG A 1 199 ? -13.409 7.487 19.896 1.00 91.94 199 ARG A CA 1
ATOM 1609 C C . ARG A 1 199 ? -12.175 8.327 19.622 1.00 91.94 199 ARG A C 1
ATOM 1611 O O . ARG A 1 199 ? -12.313 9.515 19.358 1.00 91.94 199 ARG A O 1
ATOM 1618 N N . ALA A 1 200 ? -10.997 7.711 19.687 1.00 90.50 200 ALA A N 1
ATOM 1619 C CA . ALA A 1 200 ? -9.735 8.406 19.467 1.00 90.50 200 ALA A CA 1
ATOM 1620 C C . ALA A 1 200 ? -9.694 9.045 18.072 1.00 90.50 200 ALA A C 1
ATOM 1622 O O . ALA A 1 200 ? -9.374 10.223 17.933 1.00 90.50 200 ALA A O 1
ATOM 1623 N N . VAL A 1 201 ? -10.118 8.295 17.050 1.00 92.38 201 VAL A N 1
ATOM 1624 C CA . VAL A 1 201 ? -10.169 8.784 15.668 1.00 92.38 201 VAL A CA 1
ATOM 1625 C C . VAL A 1 201 ? -11.202 9.905 15.502 1.00 92.38 201 VAL A C 1
ATOM 1627 O O . VAL A 1 201 ? -10.909 10.893 14.837 1.00 92.38 201 VAL A O 1
ATOM 1630 N N . TYR A 1 202 ? -12.389 9.804 16.114 1.00 92.25 202 TYR A N 1
ATOM 1631 C CA . TYR A 1 202 ? -13.395 10.875 16.070 1.00 92.25 202 TYR A CA 1
ATOM 1632 C C . TYR A 1 202 ? -12.905 12.160 16.744 1.00 92.25 202 TYR A C 1
ATOM 1634 O O . TYR A 1 202 ? -13.147 13.240 16.206 1.00 92.25 202 TYR A O 1
ATOM 1642 N N . THR A 1 203 ? -12.181 12.059 17.861 1.00 90.19 203 THR A N 1
ATOM 1643 C CA . THR A 1 203 ? -11.532 13.214 18.500 1.00 90.19 203 THR A CA 1
ATOM 1644 C C . THR A 1 203 ? -10.501 13.846 17.565 1.00 90.19 203 THR A C 1
ATOM 1646 O O . THR A 1 203 ? -10.555 15.049 17.333 1.00 90.19 203 THR A O 1
ATOM 1649 N N . HIS A 1 204 ? -9.631 13.046 16.940 1.00 88.94 204 HIS A N 1
ATOM 1650 C CA . HIS A 1 204 ? -8.660 13.560 15.968 1.00 88.94 204 HIS A CA 1
ATOM 1651 C C . HIS A 1 204 ? -9.317 14.171 14.724 1.00 88.94 204 HIS A C 1
ATOM 1653 O O . HIS A 1 204 ? -8.859 15.190 14.219 1.00 88.94 204 HIS A O 1
ATOM 1659 N N . LEU A 1 205 ? -10.431 13.618 14.235 1.00 91.00 205 LEU A N 1
ATOM 1660 C CA . LEU A 1 205 ? -11.174 14.185 13.104 1.00 91.00 205 LEU A CA 1
ATOM 1661 C C . LEU A 1 205 ? -11.694 15.604 13.379 1.00 91.00 205 LEU A C 1
ATOM 1663 O O . LEU A 1 205 ? -11.813 16.390 12.438 1.00 91.00 205 LEU A O 1
ATOM 1667 N N . GLN A 1 206 ? -11.986 15.945 14.639 1.00 87.94 206 GLN A N 1
ATOM 1668 C CA . GLN A 1 206 ? -12.440 17.286 15.030 1.00 87.94 206 GLN A CA 1
ATOM 1669 C C . GLN A 1 206 ? -11.327 18.341 14.954 1.00 87.94 206 GLN A C 1
ATOM 1671 O O . GLN A 1 206 ? -11.626 19.529 14.841 1.00 87.94 206 GLN A O 1
ATOM 1676 N N . GLU A 1 207 ? -10.056 17.927 14.954 1.00 89.69 207 GLU A N 1
ATOM 1677 C CA . GLU A 1 207 ? -8.905 18.825 14.786 1.00 89.69 207 GLU A CA 1
ATOM 1678 C C . GLU A 1 207 ? -8.802 19.353 13.340 1.00 89.69 207 GLU A C 1
ATOM 1680 O O . GLU A 1 207 ? -8.185 20.392 13.084 1.00 89.69 207 GLU A O 1
ATOM 1685 N N . PHE A 1 208 ? -9.453 18.682 12.380 1.00 88.62 208 PHE A N 1
ATOM 1686 C CA . PHE A 1 208 ? -9.443 19.054 10.967 1.00 88.62 208 PHE A CA 1
ATOM 1687 C C . PHE A 1 208 ? -10.615 19.968 10.578 1.00 88.62 208 PHE A C 1
ATOM 1689 O O . PHE A 1 208 ? -11.739 19.880 11.074 1.00 88.62 208 PHE A O 1
ATOM 1696 N N . LYS A 1 209 ? -10.385 20.833 9.582 1.00 88.25 209 LYS A N 1
ATOM 1697 C CA . LYS A 1 209 ? -11.438 21.677 8.995 1.00 88.25 209 LYS A CA 1
ATOM 1698 C C . LYS A 1 209 ? -12.253 20.892 7.968 1.00 88.25 209 LYS A C 1
ATOM 1700 O O . LYS A 1 209 ? -11.896 20.823 6.795 1.00 88.25 209 LYS A O 1
ATOM 1705 N N . LEU A 1 210 ? -13.375 20.336 8.415 1.00 88.62 210 LEU A N 1
ATOM 1706 C CA . LEU A 1 210 ? -14.249 19.494 7.594 1.00 88.62 210 LEU A CA 1
ATOM 1707 C C . LEU A 1 210 ? -15.347 20.290 6.856 1.00 88.62 210 LEU A C 1
ATOM 1709 O O . LEU A 1 210 ? -15.894 21.246 7.431 1.00 88.62 210 LEU A O 1
ATOM 1713 N N . PRO A 1 211 ? -15.748 19.870 5.636 1.00 88.38 211 PRO A N 1
ATOM 1714 C CA . PRO A 1 211 ? -16.963 20.349 4.972 1.00 88.38 211 PRO A CA 1
ATOM 1715 C C . PRO A 1 211 ? -18.222 20.081 5.811 1.00 88.38 211 PRO A C 1
ATOM 1717 O O . PRO A 1 211 ? -18.304 19.065 6.500 1.00 88.38 211 PRO A O 1
ATOM 1720 N N . ARG A 1 212 ? -19.242 20.950 5.711 1.00 86.94 212 ARG A N 1
ATOM 1721 C CA . ARG A 1 212 ? -20.464 20.880 6.549 1.00 86.94 212 ARG A CA 1
ATOM 1722 C C . ARG A 1 212 ? -21.144 19.506 6.536 1.00 86.94 212 ARG A C 1
ATOM 1724 O O . ARG A 1 212 ? -21.414 18.962 7.596 1.00 86.94 212 ARG A O 1
ATOM 1731 N N . LYS A 1 213 ? -21.316 18.915 5.347 1.00 86.75 213 LYS A N 1
ATOM 1732 C CA . LYS A 1 213 ? -21.935 17.586 5.186 1.00 86.75 213 LYS A CA 1
ATOM 1733 C C . LYS A 1 213 ? -21.224 16.500 6.001 1.00 86.75 213 LYS A C 1
ATOM 1735 O O . LYS A 1 213 ? -21.872 15.666 6.615 1.00 86.75 213 LYS A O 1
ATOM 1740 N N . TRP A 1 214 ? -19.892 16.510 6.002 1.00 87.19 214 TRP A N 1
ATOM 1741 C CA . TRP A 1 214 ? -19.090 15.522 6.727 1.00 87.19 214 TRP A CA 1
ATOM 1742 C C . TRP A 1 214 ? -19.105 15.790 8.226 1.00 87.19 214 TRP A C 1
ATOM 1744 O O . TRP A 1 214 ? -19.206 14.854 9.011 1.00 87.19 214 TRP A O 1
ATOM 1754 N N . ARG A 1 215 ? -19.061 17.067 8.613 1.00 90.19 215 ARG A N 1
ATOM 1755 C CA . ARG A 1 215 ? -19.108 17.495 10.010 1.00 90.19 215 ARG A CA 1
ATOM 1756 C C . ARG A 1 215 ? -20.365 16.999 10.720 1.00 90.19 215 ARG A C 1
ATOM 1758 O O . ARG A 1 215 ? -20.240 16.371 11.759 1.00 90.19 215 ARG A O 1
ATOM 1765 N N . GLU A 1 216 ? -21.539 17.200 10.126 1.00 90.50 216 GLU A N 1
ATOM 1766 C CA . GLU A 1 216 ? -22.813 16.756 10.712 1.00 90.50 216 GLU A CA 1
ATOM 1767 C C . GLU A 1 216 ? -22.838 15.233 10.933 1.00 90.50 216 GLU A C 1
ATOM 1769 O O . GLU A 1 216 ? -23.223 14.757 11.999 1.00 90.50 216 GLU A O 1
ATOM 1774 N N . ILE A 1 217 ? -22.359 14.455 9.955 1.00 90.19 217 ILE A N 1
ATOM 1775 C CA . ILE A 1 217 ? -22.285 12.989 10.057 1.00 90.19 217 ILE A CA 1
ATOM 1776 C C . ILE A 1 217 ? -21.317 12.565 11.172 1.00 90.19 217 ILE A C 1
ATOM 1778 O O . ILE A 1 217 ? -21.636 11.685 11.972 1.00 90.19 217 ILE A O 1
ATOM 1782 N N . ILE A 1 218 ? -20.139 13.189 11.222 1.00 91.25 218 ILE A N 1
ATOM 1783 C CA . ILE A 1 218 ? -19.074 12.882 12.183 1.00 91.25 218 ILE A CA 1
ATOM 1784 C C . ILE A 1 218 ? -19.493 13.260 13.607 1.00 91.25 218 ILE A C 1
ATOM 1786 O O . ILE A 1 218 ? -19.275 12.471 14.521 1.00 91.25 218 ILE A O 1
ATOM 1790 N N . GLU A 1 219 ? -20.141 14.408 13.807 1.00 90.56 219 GLU A N 1
ATOM 1791 C CA . GLU A 1 219 ? -20.656 14.842 15.112 1.00 90.56 219 GLU A CA 1
ATOM 1792 C C . GLU A 1 219 ? -21.732 13.884 15.635 1.00 90.56 219 GLU A C 1
ATOM 1794 O O . GLU A 1 219 ? -21.664 13.433 16.780 1.00 90.56 219 GLU A O 1
ATOM 1799 N N . VAL A 1 220 ? -22.684 13.495 14.779 1.00 92.25 220 VAL A N 1
ATOM 1800 C CA . VAL A 1 220 ? -23.723 12.519 15.137 1.00 92.25 220 VAL A CA 1
ATOM 1801 C C . VAL A 1 220 ? -23.109 11.167 15.504 1.00 92.25 220 VAL A C 1
ATOM 1803 O O . VAL A 1 220 ? -23.511 10.550 16.492 1.00 92.25 220 VAL A O 1
ATOM 1806 N N . ASP A 1 221 ? -22.135 10.685 14.734 1.00 90.69 221 ASP A N 1
ATOM 1807 C CA . ASP A 1 221 ? -21.477 9.411 15.023 1.00 90.69 221 ASP A CA 1
ATOM 1808 C C . ASP A 1 221 ? -20.589 9.463 16.273 1.00 90.69 221 ASP A C 1
ATOM 1810 O O . ASP A 1 221 ? -20.577 8.504 17.051 1.00 90.69 221 ASP A O 1
ATOM 1814 N N . SER A 1 222 ? -19.923 10.593 16.516 1.00 91.25 222 SER A N 1
ATOM 1815 C CA . SER A 1 222 ? -19.161 10.845 17.739 1.00 91.25 222 SER A CA 1
ATOM 1816 C C . SER A 1 222 ? -20.064 10.785 18.974 1.00 91.25 222 SER A C 1
ATOM 1818 O O . SER A 1 222 ? -19.697 10.159 19.967 1.00 91.25 222 SER A O 1
ATOM 1820 N N . LEU A 1 223 ? -21.270 11.366 18.913 1.00 91.62 223 LEU A N 1
ATOM 1821 C CA . LEU A 1 223 ? -22.261 11.274 19.993 1.00 91.62 223 LEU A CA 1
ATOM 1822 C C . LEU A 1 223 ? -22.744 9.832 20.206 1.00 91.62 223 LEU A C 1
ATOM 1824 O O . LEU A 1 223 ? -22.829 9.370 21.342 1.00 91.62 223 LEU A O 1
ATOM 1828 N N . LYS A 1 224 ? -23.004 9.080 19.128 1.00 91.88 224 LYS A N 1
ATOM 1829 C CA . LYS A 1 224 ? -23.440 7.672 19.225 1.00 91.88 224 LYS A CA 1
ATOM 1830 C C . LYS A 1 224 ? -22.419 6.781 19.932 1.00 91.88 224 LYS A C 1
ATOM 1832 O O . LYS A 1 224 ? -22.804 5.852 20.639 1.00 91.88 224 LYS A O 1
ATOM 1837 N N . ILE A 1 225 ? -21.128 7.038 19.739 1.00 92.38 225 ILE A N 1
ATOM 1838 C CA . ILE A 1 225 ? -20.056 6.235 20.336 1.00 92.38 225 ILE A CA 1
ATOM 1839 C C . ILE A 1 225 ? -19.879 6.505 21.832 1.00 92.38 225 ILE A C 1
ATOM 1841 O O . ILE A 1 225 ? -19.429 5.617 22.558 1.00 92.38 225 ILE A O 1
ATOM 1845 N N . GLN A 1 226 ? -20.268 7.679 22.336 1.00 88.75 226 GLN A N 1
ATOM 1846 C CA . GLN A 1 226 ? -20.193 7.962 23.774 1.00 88.75 226 GLN A CA 1
ATOM 1847 C C . GLN A 1 226 ? -21.016 6.966 24.606 1.00 88.75 226 GLN A C 1
ATOM 1849 O O . GLN A 1 226 ? -20.616 6.636 25.716 1.00 88.75 226 GLN A O 1
ATOM 1854 N N . GLY A 1 227 ? -22.100 6.415 24.047 1.00 89.44 227 GLY A N 1
ATOM 1855 C CA . GLY A 1 227 ? -22.919 5.384 24.694 1.00 89.44 227 GLY A CA 1
ATOM 1856 C C . GLY A 1 227 ? -22.422 3.938 24.541 1.00 89.44 227 GLY A C 1
ATOM 1857 O O . GLY A 1 227 ? -23.119 3.022 24.967 1.00 89.44 227 GLY A O 1
ATOM 1858 N N . LYS A 1 228 ? -21.278 3.693 23.889 1.00 92.56 228 LYS A N 1
ATOM 1859 C CA . LYS A 1 228 ? -20.719 2.342 23.675 1.00 92.56 228 LYS A CA 1
ATOM 1860 C C . LYS A 1 228 ? -19.711 1.945 24.773 1.00 92.56 228 LYS A C 1
ATOM 1862 O O . LYS A 1 228 ? -19.263 2.820 25.510 1.00 92.56 228 LYS A O 1
ATOM 1867 N N . PRO A 1 229 ? -19.298 0.666 24.874 1.00 90.75 229 PRO A N 1
ATOM 1868 C CA . PRO A 1 229 ? -18.213 0.240 25.768 1.00 90.75 229 PRO A CA 1
ATOM 1869 C C . PRO A 1 229 ? -16.877 0.929 25.460 1.00 90.75 229 PRO A C 1
ATOM 1871 O O . PRO A 1 229 ? -16.643 1.355 24.327 1.00 90.75 229 PRO A O 1
ATOM 1874 N N . THR A 1 230 ? -16.001 1.059 26.455 1.00 87.00 230 THR A N 1
ATOM 1875 C CA . THR A 1 230 ? -14.658 1.668 26.326 1.00 87.00 230 THR A CA 1
ATOM 1876 C C . THR A 1 230 ? -13.580 0.701 25.843 1.00 87.00 230 THR A C 1
ATOM 1878 O O . THR A 1 230 ? -12.428 1.103 25.706 1.00 87.00 230 THR A O 1
ATOM 1881 N N . GLU A 1 231 ? -13.950 -0.549 25.594 1.00 87.12 231 GLU A N 1
ATOM 1882 C CA . GLU A 1 231 ? -13.075 -1.617 25.117 1.00 87.12 231 GLU A CA 1
ATOM 1883 C C . GLU A 1 231 ? -13.287 -1.852 23.617 1.00 87.12 231 GLU A C 1
ATOM 1885 O O . GLU A 1 231 ? -14.336 -1.506 23.060 1.00 87.12 231 GLU A O 1
ATOM 1890 N N . ASP A 1 232 ? -12.256 -2.386 22.968 1.00 88.31 232 ASP A N 1
ATOM 1891 C CA . ASP A 1 232 ? -12.308 -2.827 21.576 1.00 88.31 232 ASP A CA 1
ATOM 1892 C C . ASP A 1 232 ? -12.616 -4.329 21.526 1.00 88.31 232 ASP A C 1
ATOM 1894 O O . ASP A 1 232 ? -12.292 -5.057 22.462 1.00 88.31 232 ASP A O 1
ATOM 1898 N N . ASN A 1 233 ? -13.215 -4.797 20.429 1.00 89.12 233 ASN A N 1
ATOM 1899 C CA . ASN A 1 233 ? -13.386 -6.228 20.178 1.00 89.12 233 ASN A CA 1
ATOM 1900 C C . ASN A 1 233 ? -12.015 -6.928 20.058 1.00 89.12 233 ASN A C 1
ATOM 1902 O O . ASN A 1 233 ? -11.185 -6.522 19.241 1.00 89.12 233 ASN A O 1
ATOM 1906 N N . GLU A 1 234 ? -11.801 -7.986 20.842 1.00 85.50 234 GLU A N 1
ATOM 1907 C CA . GLU A 1 234 ? -10.549 -8.753 20.884 1.00 85.50 234 GLU A CA 1
ATOM 1908 C C . GLU A 1 234 ? -10.219 -9.423 19.543 1.00 85.50 234 GLU A C 1
ATOM 1910 O O . GLU A 1 234 ? -9.049 -9.523 19.181 1.00 85.50 234 GLU A O 1
ATOM 1915 N N . GLU A 1 235 ? -11.235 -9.796 18.759 1.00 86.25 235 GLU A N 1
ATOM 1916 C CA . GLU A 1 235 ? -11.065 -10.425 17.439 1.00 86.25 235 GLU A CA 1
ATOM 1917 C C . GLU A 1 235 ? -10.391 -9.503 16.409 1.00 86.25 235 GLU A C 1
ATOM 1919 O O . GLU A 1 235 ? -9.833 -9.973 15.420 1.00 86.25 235 GLU A O 1
ATOM 1924 N N . LEU A 1 236 ? -10.434 -8.184 16.625 1.00 85.31 236 LEU A N 1
ATOM 1925 C CA . LEU A 1 236 ? -9.818 -7.200 15.729 1.00 85.31 236 LEU A CA 1
ATOM 1926 C C . LEU A 1 236 ? -8.350 -6.915 16.061 1.00 85.31 236 LEU A C 1
ATOM 1928 O O . LEU A 1 236 ? -7.687 -6.201 15.303 1.00 85.31 236 LEU A O 1
ATOM 1932 N N . LEU A 1 237 ? -7.854 -7.404 17.200 1.00 85.94 237 LEU A N 1
ATOM 1933 C CA . LEU A 1 237 ? -6.492 -7.142 17.649 1.00 85.94 237 LEU A CA 1
ATOM 1934 C C . LEU A 1 237 ? -5.483 -7.888 16.772 1.00 85.94 237 LEU A C 1
ATOM 1936 O O . LEU A 1 237 ? -5.661 -9.056 16.428 1.00 85.94 237 LEU A O 1
ATOM 1940 N N . HIS A 1 238 ? -4.378 -7.223 16.433 1.00 86.00 238 HIS A N 1
ATOM 1941 C CA . HIS A 1 238 ? -3.302 -7.856 15.672 1.00 86.00 238 HIS A CA 1
ATOM 1942 C C . HIS A 1 238 ? -2.456 -8.728 16.600 1.00 86.00 238 HIS A C 1
ATOM 1944 O O . HIS A 1 238 ? -1.743 -8.219 17.472 1.00 86.00 238 HIS A O 1
ATOM 1950 N N . VAL A 1 239 ? -2.522 -10.043 16.413 1.00 87.81 239 VAL A N 1
ATOM 1951 C CA . VAL A 1 239 ? -1.694 -11.000 17.156 1.00 87.81 239 VAL A CA 1
ATOM 1952 C C . VAL A 1 239 ? -0.307 -11.077 16.526 1.00 87.81 239 VAL A C 1
ATOM 1954 O O . VAL A 1 239 ? -0.159 -11.188 15.309 1.00 87.81 239 VAL A O 1
ATOM 1957 N N . CYS A 1 240 ? 0.730 -11.016 17.358 1.00 87.75 240 CYS A N 1
ATOM 1958 C CA . CYS A 1 240 ? 2.089 -11.284 16.918 1.00 87.75 240 CYS A CA 1
ATOM 1959 C C . CYS A 1 240 ? 2.349 -12.787 16.875 1.00 87.75 240 CYS A C 1
ATOM 1961 O O . CYS A 1 240 ? 2.366 -13.444 17.910 1.00 87.75 240 CYS A O 1
ATOM 1963 N N . TYR A 1 241 ? 2.637 -13.317 15.690 1.00 85.69 241 TYR A N 1
ATOM 1964 C CA . TYR A 1 241 ? 2.927 -14.740 15.503 1.00 85.69 241 TYR A CA 1
ATOM 1965 C C . TYR A 1 241 ? 4.306 -15.176 16.013 1.00 85.69 241 TYR A C 1
ATOM 1967 O O . TYR A 1 241 ? 4.604 -16.363 16.003 1.00 85.69 241 TYR A O 1
ATOM 1975 N N . ARG A 1 242 ? 5.134 -14.233 16.485 1.00 83.06 242 ARG A N 1
ATOM 1976 C CA . ARG A 1 242 ? 6.410 -14.537 17.139 1.00 83.06 242 ARG A CA 1
ATOM 1977 C C . ARG A 1 242 ? 6.282 -14.657 18.658 1.00 83.06 242 ARG A C 1
ATOM 1979 O O . ARG A 1 242 ? 6.749 -15.635 19.217 1.00 83.06 242 ARG A O 1
ATOM 1986 N N . CYS A 1 243 ? 5.675 -13.674 19.331 1.00 83.75 243 CYS A N 1
ATOM 1987 C CA . CYS A 1 243 ? 5.580 -13.654 20.800 1.00 83.75 243 CYS A CA 1
ATOM 1988 C C . CYS A 1 243 ? 4.178 -13.939 21.363 1.00 83.75 243 CYS A C 1
ATOM 1990 O O . CYS A 1 243 ? 3.995 -13.916 22.575 1.00 83.75 243 CYS A O 1
ATOM 1992 N N . GLY A 1 244 ? 3.165 -14.126 20.514 1.00 84.12 244 GLY A N 1
ATOM 1993 C CA . GLY A 1 244 ? 1.775 -14.335 20.931 1.00 84.12 244 GLY A CA 1
ATOM 1994 C C . GLY A 1 244 ? 1.079 -13.098 21.512 1.00 84.12 244 GLY A C 1
ATOM 1995 O O . GLY A 1 244 ? -0.079 -13.184 21.909 1.00 84.12 244 GLY A O 1
ATOM 1996 N N . ALA A 1 245 ? 1.747 -11.940 21.571 1.00 85.44 245 ALA A N 1
ATOM 1997 C CA . ALA A 1 245 ? 1.160 -10.730 22.138 1.00 85.44 245 ALA A CA 1
ATOM 1998 C C . ALA A 1 245 ? 0.062 -10.149 21.233 1.00 85.44 245 ALA A C 1
ATOM 2000 O O . ALA A 1 245 ? 0.269 -9.956 20.030 1.00 85.44 245 ALA A O 1
ATOM 2001 N N . SER A 1 246 ? -1.075 -9.797 21.834 1.00 85.19 246 SER A N 1
ATOM 2002 C CA . SER A 1 246 ? -2.146 -9.036 21.185 1.00 85.19 246 SER A CA 1
ATOM 2003 C C . SER A 1 246 ? -1.813 -7.546 21.195 1.00 85.19 246 SER A C 1
ATOM 2005 O O . SER A 1 246 ? -1.638 -6.940 22.254 1.00 85.19 246 SER A O 1
ATOM 2007 N N . ASN A 1 247 ? -1.725 -6.937 20.015 1.00 83.00 247 ASN A N 1
ATOM 2008 C CA . ASN A 1 247 ? -1.341 -5.537 19.865 1.00 83.00 247 ASN A CA 1
ATOM 2009 C C . ASN A 1 247 ? -2.592 -4.663 19.838 1.00 83.00 247 ASN A C 1
ATOM 2011 O O . ASN A 1 247 ? -3.471 -4.818 18.988 1.00 83.00 247 ASN A O 1
ATOM 2015 N N . TYR A 1 248 ? -2.669 -3.733 20.790 1.00 81.19 248 TYR A N 1
ATOM 2016 C CA . TYR A 1 248 ? -3.811 -2.841 20.925 1.00 81.19 248 TYR A CA 1
ATOM 2017 C C . TYR A 1 248 ? -3.836 -1.792 19.815 1.00 81.19 248 TYR A C 1
ATOM 2019 O O . TYR A 1 248 ? -2.878 -1.046 19.617 1.00 81.19 248 TYR A O 1
ATOM 2027 N N . LEU A 1 249 ? -4.995 -1.652 19.174 1.00 81.19 249 LEU A N 1
ATOM 2028 C CA . LEU A 1 249 ? -5.225 -0.722 18.066 1.00 81.19 249 LEU A CA 1
ATOM 2029 C C . LEU A 1 249 ? -4.988 0.753 18.444 1.00 81.19 249 LEU A C 1
ATOM 2031 O O . LEU A 1 249 ? -4.588 1.566 17.614 1.00 81.19 249 LEU A O 1
ATOM 2035 N N . TYR A 1 250 ? -5.197 1.111 19.716 1.00 69.25 250 TYR A N 1
ATOM 2036 C CA . TYR A 1 250 ? -4.940 2.464 20.227 1.00 69.25 250 TYR A CA 1
ATOM 2037 C C . TYR A 1 250 ? -3.452 2.857 20.174 1.00 69.25 250 TYR A C 1
ATOM 2039 O O . TYR A 1 250 ? -3.133 4.043 20.265 1.00 69.25 250 TYR A O 1
ATOM 2047 N N . SER A 1 251 ? -2.535 1.897 19.985 1.00 66.88 251 SER A N 1
ATOM 2048 C CA . SER A 1 251 ? -1.106 2.186 19.802 1.00 66.88 251 SER A CA 1
ATOM 2049 C C . SER A 1 251 ? -0.850 3.190 18.674 1.00 66.88 251 SER A C 1
ATOM 2051 O O . SER A 1 251 ? 0.148 3.901 18.724 1.00 66.88 251 SER A O 1
ATOM 2053 N N . LEU A 1 252 ? -1.769 3.303 17.710 1.00 70.00 252 LEU A N 1
ATOM 2054 C CA . LEU A 1 252 ? -1.712 4.253 16.603 1.00 70.00 252 LEU A CA 1
ATOM 2055 C C . LEU A 1 252 ? -1.561 5.726 17.038 1.00 70.00 252 LEU A C 1
ATOM 2057 O O . LEU A 1 252 ? -0.962 6.507 16.309 1.00 70.00 252 LEU A O 1
ATOM 2061 N N . PHE A 1 253 ? -2.060 6.106 18.220 1.00 68.75 253 PHE A N 1
ATOM 2062 C CA . PHE A 1 253 ? -1.978 7.481 18.746 1.00 68.75 253 PHE A CA 1
ATOM 2063 C C . PHE A 1 253 ? -1.090 7.605 19.995 1.00 68.75 253 PHE A C 1
ATOM 2065 O O . PHE A 1 253 ? -1.101 8.631 20.679 1.00 68.75 253 PHE A O 1
ATOM 2072 N N . SER A 1 254 ? -0.332 6.560 20.334 1.00 64.44 254 SER A N 1
ATOM 2073 C CA . SER A 1 254 ? 0.566 6.580 21.488 1.00 64.44 254 SER A CA 1
ATOM 2074 C C . SER A 1 254 ? 1.899 7.241 21.116 1.00 64.44 254 SER A C 1
ATOM 2076 O O . SER A 1 254 ? 2.500 6.909 20.103 1.00 64.44 254 SER A O 1
ATOM 2078 N N . GLN A 1 255 ? 2.380 8.171 21.946 1.00 51.31 255 GLN A N 1
ATOM 2079 C CA . GLN A 1 255 ? 3.510 9.084 21.676 1.00 51.31 255 GLN A CA 1
ATOM 2080 C C . GLN A 1 255 ? 4.910 8.434 21.646 1.00 51.31 255 GLN A C 1
ATOM 2082 O O . GLN A 1 255 ? 5.918 9.140 21.668 1.00 51.31 255 GLN A O 1
ATOM 2087 N N . ARG A 1 256 ? 5.017 7.103 21.647 1.00 48.84 256 ARG A N 1
ATOM 2088 C CA . ARG A 1 256 ? 6.315 6.424 21.519 1.00 48.84 256 ARG A CA 1
ATOM 2089 C C . ARG A 1 256 ? 6.586 6.203 20.042 1.00 48.84 256 ARG A C 1
ATOM 2091 O O . ARG A 1 256 ? 5.673 5.767 19.365 1.00 48.84 256 ARG A O 1
ATOM 2098 N N . ASN A 1 257 ? 7.804 6.498 19.579 1.00 47.53 257 ASN A N 1
ATOM 2099 C CA . ASN A 1 257 ? 8.291 6.270 18.212 1.00 47.53 257 ASN A CA 1
ATOM 2100 C C . ASN A 1 257 ? 7.816 4.912 17.663 1.00 47.53 257 ASN A C 1
ATOM 2102 O O . ASN A 1 257 ? 8.483 3.896 17.853 1.00 47.53 257 ASN A O 1
ATOM 2106 N N . VAL A 1 258 ? 6.644 4.883 17.021 1.00 51.97 258 VAL A N 1
ATOM 2107 C CA . VAL A 1 258 ? 6.097 3.665 16.432 1.00 51.97 258 VAL A CA 1
ATOM 2108 C C . VAL A 1 258 ? 6.862 3.453 15.142 1.00 51.97 258 VAL A C 1
ATOM 2110 O O . VAL A 1 258 ? 6.583 4.094 14.128 1.00 51.97 258 VAL A O 1
ATOM 2113 N N . VAL A 1 259 ? 7.843 2.558 15.191 1.00 55.28 259 VAL A N 1
ATOM 2114 C CA . VAL A 1 259 ? 8.450 2.000 13.988 1.00 55.28 259 VAL A CA 1
ATOM 2115 C C . VAL A 1 259 ? 7.343 1.245 13.246 1.00 55.28 259 VAL A C 1
ATOM 2117 O O . VAL A 1 259 ? 6.662 0.398 13.824 1.00 55.28 259 VAL A O 1
ATOM 2120 N N . CYS A 1 260 ? 7.118 1.650 11.996 1.00 63.75 260 CYS A N 1
ATOM 2121 C CA . CYS A 1 260 ? 6.040 1.224 11.099 1.00 63.75 260 CYS A CA 1
ATOM 2122 C C . CYS A 1 260 ? 5.642 -0.257 11.255 1.00 63.75 260 CYS A C 1
ATOM 2124 O O . CYS A 1 260 ? 6.491 -1.125 11.094 1.00 63.75 260 CYS A O 1
ATOM 2126 N N . ASP A 1 261 ? 4.356 -0.527 11.520 1.00 77.75 261 ASP A N 1
ATOM 2127 C CA . ASP A 1 261 ? 3.734 -1.868 11.505 1.00 77.75 261 ASP A CA 1
ATOM 2128 C C . ASP A 1 261 ? 4.546 -2.962 12.219 1.00 77.75 261 ASP A C 1
ATOM 2130 O O . ASP A 1 261 ? 4.754 -4.043 11.682 1.00 77.75 261 ASP A O 1
ATOM 2134 N N . THR A 1 262 ? 5.017 -2.682 13.438 1.00 81.94 262 THR A N 1
ATOM 2135 C CA . THR A 1 262 ? 5.746 -3.642 14.285 1.00 81.94 262 THR A CA 1
ATOM 2136 C C . THR A 1 262 ? 4.967 -4.011 15.545 1.00 81.94 262 THR A C 1
ATOM 2138 O O . THR A 1 262 ? 4.115 -3.262 16.032 1.00 81.94 262 THR A O 1
ATOM 2141 N N . CYS A 1 263 ? 5.275 -5.179 16.108 1.00 84.44 263 CYS A N 1
ATOM 2142 C CA . CYS A 1 263 ? 4.759 -5.585 17.407 1.00 84.44 263 CYS A CA 1
ATOM 2143 C C . CYS A 1 263 ? 5.317 -4.695 18.527 1.00 84.44 263 CYS A C 1
ATOM 2145 O O . CYS A 1 263 ? 6.529 -4.540 18.663 1.00 84.44 263 CYS A O 1
ATOM 2147 N N . SER A 1 264 ? 4.440 -4.199 19.403 1.00 79.12 264 SER A N 1
ATOM 2148 C CA . SER A 1 264 ? 4.820 -3.345 20.536 1.00 79.12 264 SER A CA 1
ATOM 2149 C C . SER A 1 264 ? 5.655 -4.060 21.605 1.00 79.12 264 SER A C 1
ATOM 2151 O O . SER A 1 264 ? 6.289 -3.391 22.415 1.00 79.12 264 SER A O 1
ATOM 2153 N N . SER A 1 265 ? 5.631 -5.397 21.640 1.00 81.44 265 SER A N 1
ATOM 2154 C CA . SER A 1 265 ? 6.343 -6.200 22.642 1.00 81.44 265 SER A CA 1
ATOM 2155 C C . SER A 1 265 ? 7.707 -6.688 22.160 1.00 81.44 265 SER A C 1
ATOM 2157 O O . SER A 1 265 ? 8.670 -6.591 22.905 1.00 81.44 265 SER A O 1
ATOM 2159 N N . CYS A 1 266 ? 7.799 -7.221 20.935 1.00 79.62 266 CYS A N 1
ATOM 2160 C CA . CYS A 1 266 ? 9.031 -7.843 20.425 1.00 79.62 266 CYS A CA 1
ATOM 2161 C C . CYS A 1 266 ? 9.598 -7.179 19.160 1.00 79.62 266 CYS A C 1
ATOM 2163 O O . CYS A 1 266 ? 10.522 -7.716 18.552 1.00 79.62 266 CYS A O 1
ATOM 2165 N N . GLY A 1 267 ? 9.016 -6.069 18.693 1.00 78.81 267 GLY A N 1
ATOM 2166 C CA . GLY A 1 267 ? 9.479 -5.349 17.500 1.00 78.81 267 GLY A CA 1
ATOM 2167 C C . GLY A 1 267 ? 9.327 -6.108 16.177 1.00 78.81 267 GLY A C 1
ATOM 2168 O O . GLY A 1 267 ? 9.784 -5.622 15.150 1.00 78.81 267 GLY A O 1
ATOM 2169 N N . HIS A 1 268 ? 8.696 -7.287 16.178 1.00 82.69 268 HIS A N 1
ATOM 2170 C CA . HIS A 1 268 ? 8.514 -8.094 14.973 1.00 82.69 268 HIS A CA 1
ATOM 2171 C C . HIS A 1 268 ? 7.671 -7.345 13.926 1.00 82.69 268 HIS A C 1
ATOM 2173 O O . HIS A 1 268 ? 6.562 -6.916 14.266 1.00 82.69 268 H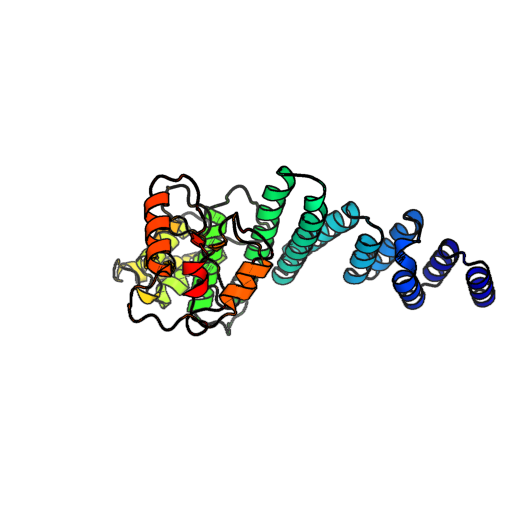IS A O 1
ATOM 2179 N N . PRO A 1 269 ? 8.160 -7.181 12.682 1.00 83.88 269 PRO A N 1
ATOM 2180 C CA . PRO A 1 269 ? 7.428 -6.492 11.628 1.00 83.88 269 PRO A CA 1
ATOM 2181 C C . PRO A 1 269 ? 6.244 -7.330 11.141 1.00 83.88 269 PRO A C 1
ATOM 2183 O O . PRO A 1 269 ? 6.386 -8.497 10.784 1.00 83.88 269 PRO A O 1
ATOM 2186 N N . PHE A 1 270 ? 5.065 -6.720 11.084 1.00 86.00 270 PHE A N 1
ATOM 2187 C CA . PHE A 1 270 ? 3.872 -7.348 10.546 1.00 86.00 270 PHE A CA 1
ATOM 2188 C C . PHE A 1 270 ? 3.919 -7.384 9.023 1.00 86.00 270 PHE A C 1
ATOM 2190 O O . PHE A 1 270 ? 4.006 -6.365 8.336 1.00 86.00 270 PHE A O 1
ATOM 2197 N N . ILE A 1 271 ? 3.793 -8.590 8.478 1.00 86.50 271 ILE A N 1
ATOM 2198 C CA . ILE A 1 271 ? 3.643 -8.790 7.042 1.00 86.50 271 ILE A CA 1
ATOM 2199 C C . ILE A 1 271 ? 2.153 -8.895 6.746 1.00 86.50 271 ILE A C 1
ATOM 2201 O O . ILE A 1 271 ? 1.499 -9.858 7.134 1.00 86.50 271 ILE A O 1
ATOM 2205 N N . ARG A 1 272 ? 1.602 -7.900 6.050 1.00 88.56 272 ARG A N 1
ATOM 2206 C CA . ARG A 1 272 ? 0.182 -7.885 5.680 1.00 88.56 272 ARG A CA 1
ATOM 2207 C C . ARG A 1 272 ? -0.068 -8.515 4.319 1.00 88.56 272 ARG A C 1
ATOM 2209 O O . ARG A 1 272 ? 0.687 -8.311 3.367 1.00 88.56 272 ARG A O 1
ATOM 2216 N N . CYS A 1 273 ? -1.189 -9.214 4.196 1.00 90.62 273 CYS A N 1
ATOM 2217 C CA . CYS A 1 273 ? -1.707 -9.644 2.907 1.00 90.62 273 CYS A CA 1
ATOM 2218 C C . CYS A 1 273 ? -2.335 -8.454 2.175 1.00 90.62 273 CYS A C 1
ATOM 2220 O O . CYS A 1 273 ? -3.286 -7.853 2.656 1.00 90.62 273 CYS A O 1
ATOM 2222 N N . PHE A 1 274 ? -1.878 -8.128 0.967 1.00 88.94 274 PHE A N 1
ATOM 2223 C CA . PHE A 1 274 ? -2.413 -6.984 0.215 1.00 88.94 274 PHE A CA 1
ATOM 2224 C C . PHE A 1 274 ? -3.817 -7.222 -0.374 1.00 88.94 274 PHE A C 1
ATOM 2226 O O . PHE A 1 274 ? -4.344 -6.362 -1.070 1.00 88.94 274 PHE A O 1
ATOM 2233 N N . ILE A 1 275 ? -4.479 -8.350 -0.096 1.00 88.81 275 ILE A N 1
ATOM 2234 C CA . ILE A 1 275 ? -5.877 -8.581 -0.500 1.00 88.81 275 ILE A CA 1
ATOM 2235 C C . ILE A 1 275 ? -6.841 -8.087 0.582 1.00 88.81 275 ILE A C 1
ATOM 2237 O O . ILE A 1 275 ? -7.730 -7.302 0.273 1.00 88.81 275 ILE A O 1
ATOM 2241 N N . ASN A 1 276 ? -6.639 -8.464 1.842 1.00 90.19 276 ASN A N 1
ATOM 2242 C CA . ASN A 1 276 ? -7.504 -8.115 2.980 1.00 90.19 276 ASN A CA 1
ATOM 2243 C C . ASN A 1 276 ? -6.841 -7.188 4.016 1.00 90.19 276 ASN A C 1
ATOM 2245 O O . ASN A 1 276 ? -7.545 -6.629 4.846 1.00 90.19 276 ASN A O 1
ATOM 2249 N N . PHE A 1 277 ? -5.526 -6.971 3.933 1.00 89.88 277 PHE A N 1
ATOM 2250 C CA . PHE A 1 277 ? -4.690 -6.246 4.903 1.00 89.88 277 PHE A CA 1
ATOM 2251 C C . PHE A 1 277 ? -4.576 -6.900 6.289 1.00 89.88 277 PHE A C 1
ATOM 2253 O O . PHE A 1 277 ? -4.094 -6.264 7.231 1.00 89.88 277 PHE A O 1
ATOM 2260 N N . ASP A 1 278 ? -4.923 -8.185 6.390 1.00 89.25 278 ASP A N 1
ATOM 2261 C CA . ASP A 1 278 ? -4.707 -8.980 7.598 1.00 89.25 278 ASP A CA 1
ATOM 2262 C C . ASP A 1 278 ? -3.229 -9.345 7.767 1.00 89.25 278 ASP A C 1
ATOM 2264 O O . ASP A 1 278 ? -2.484 -9.484 6.788 1.00 89.25 278 ASP A O 1
ATOM 2268 N N . VAL A 1 279 ? -2.810 -9.499 9.024 1.00 88.25 279 VAL A N 1
ATOM 2269 C CA . VAL A 1 279 ? -1.449 -9.906 9.388 1.00 88.25 279 VAL A CA 1
ATOM 2270 C C . VAL A 1 279 ? -1.275 -11.392 9.091 1.00 88.25 279 VAL A C 1
ATOM 2272 O O . VAL A 1 279 ? -2.020 -12.233 9.598 1.00 88.25 279 VAL A O 1
ATOM 2275 N N . LEU A 1 280 ? -0.280 -11.713 8.270 1.00 89.06 280 LEU A N 1
ATOM 2276 C CA . LEU A 1 280 ? 0.059 -13.080 7.910 1.00 89.06 280 LEU A CA 1
ATOM 2277 C C . LEU A 1 280 ? 0.848 -13.768 9.037 1.00 89.06 280 LEU A C 1
ATOM 2279 O O . LEU A 1 280 ? 1.707 -13.129 9.650 1.00 89.06 280 LEU A O 1
ATOM 2283 N N . PRO A 1 281 ? 0.618 -15.074 9.267 1.00 86.81 281 PRO A N 1
ATOM 2284 C CA . PRO A 1 281 ? 1.372 -15.891 10.214 1.00 86.81 281 PRO A CA 1
ATOM 2285 C C . PRO A 1 281 ? 2.760 -16.243 9.672 1.00 86.81 281 PRO A C 1
ATOM 2287 O O . PRO A 1 281 ? 3.041 -17.391 9.339 1.00 86.81 281 PRO A O 1
ATOM 2290 N N . LEU A 1 282 ? 3.619 -15.236 9.524 1.00 84.38 282 LEU A N 1
ATOM 2291 C CA . LEU A 1 282 ? 4.970 -15.378 8.988 1.00 84.38 282 LEU A CA 1
ATOM 2292 C C . LEU A 1 282 ? 5.989 -14.907 10.020 1.00 84.38 282 LEU A C 1
ATOM 2294 O O . LEU A 1 282 ? 5.880 -13.800 10.536 1.00 84.38 282 LEU A O 1
ATOM 2298 N N . VAL A 1 283 ? 7.003 -15.732 10.272 1.00 82.75 283 VAL A N 1
ATOM 2299 C CA . VAL A 1 283 ? 8.138 -15.398 11.138 1.00 82.75 283 VAL A CA 1
ATOM 2300 C C . VAL A 1 283 ? 9.416 -15.541 10.322 1.00 82.75 283 VAL A C 1
ATOM 2302 O O . VAL A 1 283 ? 9.653 -16.575 9.699 1.00 82.75 283 VAL A O 1
ATOM 2305 N N . GLU A 1 284 ? 10.222 -14.481 10.291 1.00 82.06 284 GLU A N 1
ATOM 2306 C CA . GLU A 1 284 ? 11.507 -14.485 9.592 1.00 82.06 284 GLU A CA 1
ATOM 2307 C C . GLU A 1 284 ? 12.556 -15.239 10.411 1.00 82.06 284 GLU A C 1
ATOM 2309 O O . GLU A 1 284 ? 12.724 -14.993 11.611 1.00 82.06 284 GLU A O 1
ATOM 2314 N N . PHE A 1 285 ? 13.288 -16.125 9.739 1.00 83.25 285 PHE A N 1
ATOM 2315 C CA . PHE A 1 285 ? 14.420 -16.830 10.315 1.00 83.25 285 PHE A CA 1
ATOM 2316 C C . PHE A 1 285 ? 15.618 -16.806 9.367 1.00 83.25 285 PHE A C 1
ATOM 2318 O O . PHE A 1 285 ? 15.468 -16.758 8.144 1.00 83.25 285 PHE A O 1
ATOM 2325 N N . THR A 1 286 ? 16.812 -16.880 9.939 1.00 82.88 286 THR A N 1
ATOM 2326 C CA . THR A 1 286 ? 18.079 -17.002 9.220 1.00 82.88 286 THR A CA 1
ATOM 2327 C C . THR A 1 286 ? 18.746 -18.328 9.593 1.00 82.88 286 THR A C 1
ATOM 2329 O O . THR A 1 286 ? 18.741 -18.716 10.762 1.00 82.88 286 THR A O 1
ATOM 2332 N N . PRO A 1 287 ? 19.290 -19.094 8.632 1.00 82.56 287 PRO A N 1
ATOM 2333 C CA . PRO A 1 287 ? 20.078 -20.270 8.975 1.00 82.56 287 PRO A CA 1
ATOM 2334 C C . PRO A 1 287 ? 21.372 -19.839 9.674 1.00 82.56 287 PRO A C 1
ATOM 2336 O O . PRO A 1 287 ? 21.921 -18.774 9.385 1.00 82.56 287 PRO A O 1
ATOM 2339 N N . ASP A 1 288 ? 21.868 -20.679 10.581 1.00 83.19 288 ASP A N 1
ATOM 2340 C CA . ASP A 1 288 ? 23.167 -20.462 11.215 1.00 83.19 288 ASP A CA 1
ATOM 2341 C C . ASP A 1 288 ? 24.286 -20.330 10.160 1.00 83.19 288 ASP A C 1
ATOM 2343 O O . ASP A 1 288 ? 24.269 -21.008 9.130 1.00 83.19 288 ASP A O 1
ATOM 2347 N N . ALA A 1 289 ? 25.287 -19.486 10.429 1.00 77.75 289 ALA A N 1
ATOM 2348 C CA . ALA A 1 289 ? 26.368 -19.152 9.493 1.00 77.75 289 ALA A CA 1
ATOM 2349 C C . ALA A 1 289 ? 27.191 -20.380 9.051 1.00 77.75 289 ALA A C 1
ATOM 2351 O O . ALA A 1 289 ? 27.887 -20.347 8.035 1.00 77.75 289 ALA A O 1
ATOM 2352 N N . SER A 1 290 ? 27.107 -21.477 9.808 1.00 78.25 290 SER A N 1
ATOM 2353 C CA . SER A 1 290 ? 27.724 -22.767 9.499 1.00 78.25 290 SER A CA 1
ATOM 2354 C C . SER A 1 290 ? 27.012 -23.554 8.379 1.00 78.25 290 SER A C 1
ATOM 2356 O O . SER A 1 290 ? 27.579 -24.507 7.829 1.00 78.25 290 SER A O 1
ATOM 2358 N N . ILE A 1 291 ? 25.787 -23.168 8.005 1.00 78.75 291 ILE A N 1
ATOM 2359 C CA . ILE A 1 291 ? 24.909 -23.889 7.077 1.00 78.75 291 ILE A CA 1
ATOM 2360 C C . ILE A 1 291 ? 24.755 -23.082 5.783 1.00 78.75 291 ILE A C 1
ATOM 2362 O O . ILE A 1 291 ? 24.305 -21.943 5.788 1.00 78.75 291 ILE A O 1
ATOM 2366 N N . SER A 1 292 ? 25.081 -23.687 4.639 1.00 82.25 292 SER A N 1
ATOM 2367 C CA . SER A 1 292 ? 24.818 -23.065 3.335 1.00 82.25 292 SER A CA 1
ATOM 2368 C C . SER A 1 292 ? 23.325 -23.101 2.994 1.00 82.25 292 SER A C 1
ATOM 2370 O O . SER A 1 292 ? 22.656 -24.087 3.305 1.00 82.25 292 SER A O 1
ATOM 2372 N N . GLU A 1 293 ? 22.820 -22.105 2.264 1.00 77.69 293 GLU A N 1
ATOM 2373 C CA . GLU A 1 293 ? 21.405 -22.008 1.856 1.00 77.69 293 GLU A CA 1
ATOM 2374 C C . GLU A 1 293 ? 20.883 -23.297 1.199 1.00 77.69 293 GLU A C 1
ATOM 2376 O O . GLU A 1 293 ? 19.866 -23.843 1.619 1.00 77.69 293 GLU A O 1
ATOM 2381 N N . ASP A 1 294 ? 21.642 -23.881 0.265 1.00 79.75 294 ASP A N 1
ATOM 2382 C CA . ASP A 1 294 ? 21.282 -25.150 -0.390 1.00 79.75 294 ASP A CA 1
ATOM 2383 C C . ASP A 1 294 ? 21.139 -26.324 0.587 1.00 79.75 294 ASP A C 1
ATOM 2385 O O . ASP A 1 294 ? 20.358 -27.250 0.361 1.00 79.75 294 ASP A O 1
ATOM 2389 N N . LYS A 1 295 ? 21.927 -26.322 1.669 1.00 80.62 295 LYS A N 1
ATOM 2390 C CA . LYS A 1 295 ? 21.833 -27.340 2.719 1.00 80.62 295 LYS A CA 1
ATOM 2391 C C . LYS A 1 295 ? 20.628 -27.060 3.602 1.00 80.62 295 LYS A C 1
ATOM 2393 O O . LYS A 1 295 ? 19.915 -28.003 3.910 1.00 80.62 295 LYS A O 1
ATOM 2398 N N . ALA A 1 296 ? 20.365 -25.803 3.955 1.00 79.06 296 ALA A N 1
ATOM 2399 C CA . ALA A 1 296 ? 19.177 -25.425 4.716 1.00 79.06 296 ALA A CA 1
ATOM 2400 C C . ALA A 1 296 ? 17.889 -25.819 3.974 1.00 79.06 296 ALA A C 1
ATOM 2402 O O . ALA A 1 296 ? 17.027 -26.470 4.555 1.00 79.06 296 ALA A O 1
ATOM 2403 N N . ILE A 1 297 ? 17.805 -25.545 2.667 1.00 79.50 297 ILE A N 1
ATOM 2404 C CA . ILE A 1 297 ? 16.675 -25.948 1.816 1.00 79.50 297 ILE A CA 1
ATOM 2405 C C . ILE A 1 297 ? 16.524 -27.475 1.793 1.00 79.50 297 ILE A C 1
ATOM 2407 O O . ILE A 1 297 ? 15.418 -27.991 1.943 1.00 79.50 297 ILE A O 1
ATOM 2411 N N . LYS A 1 298 ? 17.628 -28.223 1.654 1.00 80.00 298 LYS A N 1
ATOM 2412 C CA . LYS A 1 298 ? 17.598 -29.694 1.721 1.00 80.00 298 LYS A CA 1
ATOM 2413 C C . LYS A 1 298 ? 17.112 -30.201 3.078 1.00 80.00 298 LYS A C 1
ATOM 2415 O O . LYS A 1 298 ? 16.268 -31.085 3.091 1.00 80.00 298 LYS A O 1
ATOM 2420 N N . LEU A 1 299 ? 17.580 -29.616 4.181 1.00 76.94 299 LEU A N 1
ATOM 2421 C CA . LEU A 1 299 ? 17.181 -29.988 5.544 1.00 76.94 299 LEU A CA 1
ATOM 2422 C C . LEU A 1 299 ? 15.692 -29.723 5.800 1.00 76.94 299 LEU A C 1
ATOM 2424 O O . LEU A 1 299 ? 15.019 -30.586 6.343 1.00 76.94 299 LEU A O 1
ATOM 2428 N N . ILE A 1 300 ? 15.160 -28.590 5.331 1.00 77.00 300 ILE A N 1
ATOM 2429 C CA . ILE A 1 300 ? 13.716 -28.283 5.379 1.00 77.00 300 ILE A CA 1
ATOM 2430 C C . ILE A 1 300 ? 12.916 -29.291 4.540 1.00 77.00 300 ILE A C 1
ATOM 2432 O O . ILE A 1 300 ? 11.757 -29.615 4.819 1.00 77.00 300 ILE A O 1
ATOM 2436 N N . HIS A 1 301 ? 13.520 -29.787 3.460 1.00 76.12 301 HIS A N 1
ATOM 2437 C CA . HIS A 1 301 ? 12.899 -30.787 2.616 1.00 76.12 301 HIS A CA 1
ATOM 2438 C C . HIS A 1 301 ? 13.036 -32.226 3.139 1.00 76.12 301 HIS A C 1
ATOM 2440 O O . HIS A 1 301 ? 12.310 -33.093 2.644 1.00 76.12 301 HIS A O 1
ATOM 2446 N N . GLU A 1 302 ? 13.892 -32.500 4.115 1.00 75.38 302 GLU A N 1
ATOM 2447 C CA . GLU A 1 302 ? 13.987 -33.812 4.752 1.00 75.38 302 GLU A CA 1
ATOM 2448 C C . GLU A 1 302 ? 12.770 -34.052 5.663 1.00 75.38 302 GLU A C 1
ATOM 2450 O O . GLU A 1 302 ? 12.151 -33.119 6.170 1.00 75.38 302 GLU A O 1
ATOM 2455 N N . MET A 1 303 ? 12.361 -35.315 5.826 1.00 63.47 303 MET A N 1
ATOM 2456 C CA . MET A 1 303 ? 11.325 -35.638 6.810 1.00 63.47 303 MET A CA 1
ATOM 2457 C C . MET A 1 303 ? 11.931 -35.538 8.214 1.00 63.47 303 MET A C 1
ATOM 2459 O O . MET A 1 303 ? 13.047 -36.035 8.405 1.00 63.47 303 MET A O 1
ATOM 2463 N N . PRO A 1 304 ? 11.214 -34.950 9.188 1.00 66.25 304 PRO A N 1
ATOM 2464 C CA . PRO A 1 304 ? 11.703 -34.874 10.554 1.00 66.25 304 PRO A CA 1
ATOM 2465 C C . PRO A 1 304 ? 11.947 -36.293 11.095 1.00 66.25 304 PRO A C 1
ATOM 2467 O O . PRO A 1 304 ? 11.143 -37.196 10.827 1.00 66.25 304 PRO A O 1
ATOM 2470 N N . PRO A 1 305 ? 13.049 -36.526 11.830 1.00 64.38 305 PRO A N 1
ATOM 2471 C CA . PRO A 1 305 ? 13.259 -37.797 12.506 1.00 64.38 305 PRO A CA 1
ATOM 2472 C C . PRO A 1 305 ? 12.107 -38.055 13.487 1.00 64.38 305 PRO A C 1
ATOM 2474 O O . PRO A 1 305 ? 11.607 -37.137 14.135 1.00 64.38 305 PRO A O 1
ATOM 2477 N N . VAL A 1 306 ? 11.668 -39.313 13.585 1.00 59.19 306 VAL A N 1
ATOM 2478 C CA . VAL A 1 306 ? 10.667 -39.746 14.572 1.00 59.19 306 VAL A CA 1
ATOM 2479 C C . VAL A 1 306 ? 11.353 -39.781 15.937 1.00 59.19 306 VAL A C 1
ATOM 2481 O O . VAL A 1 306 ? 11.811 -40.833 16.378 1.00 59.19 306 VAL A O 1
ATOM 2484 N N . GLU A 1 307 ? 11.513 -38.623 16.572 1.00 56.53 307 GLU A N 1
ATOM 2485 C CA . GLU A 1 307 ? 11.996 -38.563 17.949 1.00 56.53 307 GLU A CA 1
ATOM 2486 C C . GLU A 1 307 ? 10.838 -38.810 18.935 1.00 56.53 307 GLU A C 1
ATOM 2488 O O . GLU A 1 307 ? 9.713 -38.364 18.694 1.00 56.53 307 GLU A O 1
ATOM 2493 N N . PRO A 1 308 ? 11.080 -39.566 20.024 1.00 53.22 308 PRO A N 1
ATOM 2494 C CA . PRO A 1 308 ? 10.074 -39.894 21.034 1.00 53.22 308 PRO A CA 1
ATOM 2495 C C . PRO A 1 308 ? 9.765 -38.734 21.995 1.00 53.22 308 PRO A C 1
ATOM 2497 O O . PRO A 1 308 ? 8.819 -38.849 22.775 1.00 53.22 308 PRO A O 1
ATOM 2500 N N . ASP A 1 309 ? 10.529 -37.639 21.942 1.00 52.22 309 ASP A N 1
ATOM 2501 C CA . ASP A 1 309 ? 10.371 -36.495 22.834 1.00 52.22 309 ASP A CA 1
ATOM 2502 C C . ASP A 1 309 ? 9.627 -35.348 22.147 1.00 52.22 309 ASP A C 1
ATOM 2504 O O . ASP A 1 309 ? 10.023 -34.808 21.118 1.00 52.22 309 ASP A O 1
ATOM 2508 N N . ASN A 1 310 ? 8.510 -34.979 22.765 1.00 53.81 310 ASN A N 1
ATOM 2509 C CA . ASN A 1 310 ? 7.546 -33.969 22.338 1.00 53.81 310 ASN A CA 1
ATOM 2510 C C . ASN A 1 310 ? 8.042 -32.530 22.612 1.00 53.81 310 ASN A C 1
ATOM 2512 O O . ASN A 1 310 ? 7.244 -31.656 22.942 1.00 53.81 310 ASN A O 1
ATOM 2516 N N . SER A 1 311 ? 9.361 -32.305 22.598 1.00 57.84 311 SER A N 1
ATOM 2517 C CA . SER A 1 311 ? 9.953 -30.981 22.790 1.00 57.84 311 SER A CA 1
ATOM 2518 C C . SER A 1 311 ? 10.164 -30.331 21.430 1.00 57.84 311 SER A C 1
ATOM 2520 O O . SER A 1 311 ? 11.098 -30.687 20.707 1.00 57.84 311 SER A O 1
ATOM 2522 N N . ASP A 1 312 ? 9.305 -29.380 21.082 1.00 67.50 312 ASP A N 1
ATOM 2523 C CA . ASP A 1 312 ? 9.422 -28.618 19.844 1.00 67.50 312 ASP A CA 1
ATOM 2524 C C . ASP A 1 312 ? 10.695 -27.761 19.891 1.00 67.50 312 ASP A C 1
ATOM 2526 O O . ASP A 1 312 ? 10.737 -26.669 20.457 1.00 67.50 312 ASP A O 1
ATOM 2530 N N . THR A 1 313 ? 11.786 -28.285 19.319 1.00 76.06 313 THR A N 1
ATOM 2531 C CA . THR A 1 313 ? 13.096 -27.608 19.329 1.00 76.06 313 THR A CA 1
ATOM 2532 C C . THR A 1 313 ? 13.046 -26.237 18.652 1.00 76.06 313 THR A C 1
ATOM 2534 O O . THR A 1 313 ? 13.855 -25.369 18.965 1.00 76.06 313 THR A O 1
ATOM 2537 N N . PHE A 1 314 ? 12.074 -26.017 17.764 1.00 74.56 314 PHE A N 1
ATOM 2538 C CA . PHE A 1 314 ? 11.807 -24.724 17.149 1.00 74.56 314 PHE A CA 1
ATOM 2539 C C . PHE A 1 314 ? 11.281 -23.694 18.160 1.00 74.56 314 PHE A C 1
ATOM 2541 O O . PHE A 1 314 ? 11.848 -22.607 18.257 1.00 74.56 314 PHE A O 1
ATOM 2548 N N . ASP A 1 315 ? 10.275 -24.042 18.964 1.00 75.69 315 ASP A N 1
ATOM 2549 C CA . ASP A 1 315 ? 9.687 -23.137 19.962 1.00 75.69 315 ASP A CA 1
ATOM 2550 C C . ASP A 1 315 ? 10.699 -22.751 21.046 1.00 75.69 315 ASP A C 1
ATOM 2552 O O . ASP A 1 315 ? 10.733 -21.603 21.499 1.00 75.69 315 ASP A O 1
ATOM 2556 N N . ALA A 1 316 ? 11.588 -23.680 21.411 1.00 79.69 316 ALA A N 1
ATOM 2557 C CA . ALA A 1 316 ? 12.702 -23.398 22.311 1.00 79.69 316 ALA A CA 1
ATOM 2558 C C . ALA A 1 316 ? 13.648 -22.329 21.733 1.00 79.69 316 ALA A C 1
ATOM 2560 O O . ALA A 1 316 ? 13.996 -21.378 22.430 1.00 79.69 316 ALA A O 1
ATOM 2561 N N . VAL A 1 317 ? 14.004 -22.436 20.447 1.00 80.69 317 VAL A N 1
ATOM 2562 C CA . VAL A 1 317 ? 14.875 -21.463 19.762 1.00 80.69 317 VAL A CA 1
ATOM 2563 C C . VAL A 1 317 ? 14.179 -20.111 19.578 1.00 80.69 317 VAL A C 1
ATOM 2565 O O . VAL A 1 317 ? 14.815 -19.066 19.709 1.00 80.69 317 VAL A O 1
ATOM 2568 N N . VAL A 1 318 ? 12.868 -20.096 19.316 1.00 79.25 318 VAL A N 1
ATOM 2569 C CA . VAL A 1 318 ? 12.088 -18.848 19.256 1.00 79.25 318 VAL A CA 1
ATOM 2570 C C . VAL A 1 318 ? 12.054 -18.163 20.622 1.00 79.25 318 VAL A C 1
ATOM 2572 O O . VAL A 1 318 ? 12.237 -16.948 20.692 1.00 79.25 318 VAL A O 1
ATOM 2575 N N . THR A 1 319 ? 11.869 -18.926 21.701 1.00 81.12 319 THR A N 1
ATOM 2576 C CA . THR A 1 319 ? 11.863 -18.398 23.075 1.00 81.12 319 THR A CA 1
ATOM 2577 C C . THR A 1 319 ? 13.231 -17.830 23.452 1.00 81.12 319 THR A C 1
ATOM 2579 O O . THR A 1 319 ? 13.314 -16.699 23.920 1.00 81.12 319 THR A O 1
ATOM 2582 N N . GLU A 1 320 ? 14.313 -18.546 23.141 1.00 82.56 320 GLU A N 1
ATOM 2583 C CA . GLU A 1 320 ? 15.683 -18.061 23.345 1.00 82.56 320 GLU A CA 1
ATOM 2584 C C . GLU A 1 320 ? 15.957 -16.772 22.549 1.00 82.56 320 GLU A C 1
ATOM 2586 O O . GLU A 1 320 ? 16.546 -15.818 23.060 1.00 82.56 320 GLU A O 1
ATOM 2591 N N . ALA A 1 321 ? 15.487 -16.696 21.300 1.00 79.38 321 ALA A N 1
ATOM 2592 C CA . ALA A 1 321 ? 15.616 -15.491 20.487 1.00 79.38 321 ALA A CA 1
ATOM 2593 C C . ALA A 1 321 ? 14.820 -14.304 21.057 1.00 79.38 321 ALA A C 1
ATOM 2595 O O . ALA A 1 321 ? 15.254 -13.162 20.911 1.00 79.38 321 ALA A O 1
ATOM 2596 N N . LEU A 1 322 ? 13.669 -14.552 21.691 1.00 80.75 322 LEU A N 1
ATOM 2597 C CA . LEU A 1 322 ? 12.891 -13.518 22.375 1.00 80.75 322 LEU A CA 1
ATOM 2598 C C . LEU A 1 322 ? 13.616 -13.011 23.623 1.00 80.75 322 LEU A C 1
ATOM 2600 O O . LEU A 1 322 ? 13.725 -11.796 23.779 1.00 80.75 322 LEU A O 1
ATOM 2604 N N . ASP A 1 323 ? 14.158 -13.910 24.448 1.00 77.75 323 ASP A N 1
ATOM 2605 C CA . ASP A 1 323 ? 14.919 -13.558 25.654 1.00 77.75 323 ASP A CA 1
ATOM 2606 C C . ASP A 1 323 ? 16.157 -12.718 25.313 1.00 77.75 323 ASP A C 1
ATOM 2608 O O . ASP A 1 323 ? 16.419 -11.689 25.938 1.00 77.75 323 ASP A O 1
ATOM 2612 N N . ASN A 1 324 ? 16.867 -13.088 24.245 1.00 76.25 324 ASN A N 1
ATOM 2613 C CA . ASN A 1 324 ? 18.030 -12.348 23.758 1.00 76.25 324 ASN A CA 1
ATOM 2614 C C . ASN A 1 324 ? 17.683 -10.958 23.192 1.00 76.25 324 ASN A C 1
ATOM 2616 O O . ASN A 1 324 ? 18.567 -10.108 23.076 1.00 76.25 324 ASN A O 1
ATOM 2620 N N . GLN A 1 325 ? 16.422 -10.710 22.822 1.00 74.12 325 GLN A N 1
ATOM 2621 C CA . GLN A 1 325 ? 15.989 -9.446 22.219 1.00 74.12 325 GLN A CA 1
ATOM 2622 C C . GLN A 1 325 ? 15.338 -8.477 23.219 1.00 74.12 325 GLN A C 1
ATOM 2624 O O . GLN A 1 325 ? 14.982 -7.365 22.831 1.00 74.12 325 GLN A O 1
ATOM 2629 N N . ILE A 1 326 ? 15.198 -8.848 24.496 1.00 69.06 326 ILE A N 1
ATOM 2630 C CA . ILE A 1 326 ? 14.583 -7.981 25.520 1.00 69.06 326 ILE A CA 1
ATOM 2631 C C . ILE A 1 326 ? 15.311 -6.626 25.624 1.00 69.06 326 ILE A C 1
ATOM 2633 O O . ILE A 1 326 ? 14.657 -5.596 25.788 1.00 69.06 326 ILE A O 1
ATOM 2637 N N . ASP A 1 327 ? 16.637 -6.618 25.445 1.00 61.78 327 ASP A N 1
ATOM 2638 C CA . ASP A 1 327 ? 17.487 -5.422 25.557 1.00 61.78 327 ASP A CA 1
ATOM 2639 C C . ASP A 1 327 ? 17.939 -4.838 24.200 1.00 61.78 327 ASP A C 1
ATOM 2641 O O . ASP A 1 327 ? 18.714 -3.880 24.159 1.00 61.78 327 ASP A O 1
ATOM 2645 N N . ALA A 1 328 ? 17.500 -5.402 23.069 1.00 62.91 328 ALA A N 1
ATOM 2646 C CA . ALA A 1 328 ? 17.974 -4.977 21.753 1.00 62.91 328 ALA A CA 1
ATOM 2647 C C . ALA A 1 328 ? 17.197 -3.761 21.216 1.00 62.91 328 ALA A C 1
ATOM 2649 O O . ALA A 1 328 ? 15.968 -3.742 21.193 1.00 62.91 328 ALA A O 1
ATOM 2650 N N . GLU A 1 329 ? 17.917 -2.765 20.685 1.00 60.88 329 GLU A N 1
ATOM 2651 C CA . GLU A 1 329 ? 17.318 -1.585 20.031 1.00 60.88 329 GLU A CA 1
ATOM 2652 C C . GLU A 1 329 ? 16.684 -1.902 18.662 1.00 60.88 329 GLU A C 1
ATOM 2654 O O . GLU A 1 329 ? 15.933 -1.092 18.118 1.00 60.88 329 GLU A O 1
ATOM 2659 N N . SER A 1 330 ? 16.986 -3.070 18.088 1.00 66.44 330 SER A N 1
ATOM 2660 C CA . SER A 1 330 ? 16.526 -3.481 16.759 1.00 66.44 330 SER A CA 1
ATOM 2661 C C . SER A 1 330 ? 16.034 -4.926 16.751 1.00 66.44 330 SER A C 1
ATOM 2663 O O . SER A 1 330 ? 16.466 -5.754 17.553 1.00 66.44 330 SER A O 1
ATOM 2665 N N . TYR A 1 331 ? 15.102 -5.213 15.843 1.00 75.69 331 TYR A N 1
ATOM 2666 C CA . TYR A 1 331 ? 14.567 -6.553 15.636 1.00 75.69 331 TYR A CA 1
ATOM 2667 C C . TYR A 1 331 ? 15.649 -7.500 15.104 1.00 75.69 331 TYR A C 1
ATOM 2669 O O . TYR A 1 331 ? 16.302 -7.190 14.107 1.00 75.69 331 TYR A O 1
ATOM 2677 N N . SER A 1 332 ? 15.801 -8.664 15.741 1.00 75.06 332 SER A N 1
ATOM 2678 C CA . SER A 1 332 ? 16.676 -9.738 15.276 1.00 75.06 332 SER A CA 1
ATOM 2679 C C . SER A 1 332 ? 15.843 -10.937 14.794 1.00 75.06 332 SER A C 1
ATOM 2681 O O . SER A 1 332 ? 14.964 -11.416 15.520 1.00 75.06 332 SER A O 1
ATOM 2683 N N . PRO A 1 333 ? 16.081 -11.439 13.566 1.00 79.44 333 PRO A N 1
ATOM 2684 C CA . PRO A 1 333 ? 15.415 -12.643 13.083 1.00 79.44 333 PRO A CA 1
ATOM 2685 C C . PRO A 1 333 ? 15.892 -13.877 13.857 1.00 79.44 333 PRO A C 1
ATOM 2687 O O . PRO A 1 333 ? 16.986 -13.898 14.425 1.00 79.44 333 PRO A O 1
ATOM 2690 N N . VAL A 1 334 ? 15.065 -14.924 13.871 1.00 81.88 334 VAL A N 1
ATOM 2691 C CA . VAL A 1 334 ? 15.372 -16.166 14.593 1.00 81.88 334 VAL A CA 1
ATOM 2692 C C . VAL A 1 334 ? 16.476 -16.925 13.859 1.00 81.88 334 VAL A C 1
ATOM 2694 O O . VAL A 1 334 ? 16.323 -17.256 12.688 1.00 81.88 334 VAL A O 1
ATOM 2697 N N . THR A 1 335 ? 17.581 -17.238 14.528 1.00 81.56 335 THR A N 1
ATOM 2698 C CA . THR A 1 335 ? 18.660 -18.045 13.943 1.00 81.56 335 THR A CA 1
ATOM 2699 C C . THR A 1 335 ? 18.396 -19.534 14.149 1.00 81.56 335 THR A C 1
ATOM 2701 O O . THR A 1 335 ? 18.292 -19.976 15.292 1.00 81.56 335 THR A O 1
ATOM 2704 N N . LEU A 1 336 ? 18.319 -20.328 13.077 1.00 80.62 336 LEU A N 1
ATOM 2705 C CA . LEU A 1 336 ? 18.056 -21.770 13.164 1.00 80.62 336 LEU A CA 1
ATOM 2706 C C . LEU A 1 336 ? 19.308 -22.608 12.884 1.00 80.62 336 LEU A C 1
ATOM 2708 O O . LEU A 1 336 ? 19.913 -22.529 11.812 1.00 80.62 336 LEU A O 1
ATOM 2712 N N . GLY A 1 337 ? 19.649 -23.476 13.839 1.00 79.31 337 GLY A N 1
ATOM 2713 C CA . GLY A 1 337 ? 20.663 -24.516 13.672 1.00 79.31 337 GLY A CA 1
ATOM 2714 C C . GLY A 1 337 ? 20.149 -25.748 12.913 1.00 79.31 337 GLY A C 1
ATOM 2715 O O . GLY A 1 337 ? 18.963 -25.886 12.614 1.00 79.31 337 GLY A O 1
ATOM 2716 N N . THR A 1 338 ? 21.048 -26.697 12.637 1.00 74.19 338 THR A N 1
ATOM 2717 C CA . THR A 1 338 ? 20.737 -27.920 11.866 1.00 74.19 338 THR A CA 1
ATOM 2718 C C . THR A 1 338 ? 19.649 -28.790 12.503 1.00 74.19 338 THR A C 1
ATOM 2720 O O . THR A 1 338 ? 18.826 -29.348 11.779 1.00 74.19 338 THR A O 1
ATOM 2723 N N . GLY A 1 339 ? 19.625 -28.896 13.837 1.00 72.75 339 GLY A N 1
ATOM 2724 C CA . GLY A 1 339 ? 18.601 -29.641 14.579 1.00 72.75 339 GLY A CA 1
ATOM 2725 C C . GLY A 1 339 ? 17.217 -28.999 14.468 1.00 72.75 339 GLY A C 1
ATOM 2726 O O . GLY A 1 339 ? 16.263 -29.667 14.077 1.00 72.75 339 GLY A O 1
ATOM 2727 N N . ALA A 1 340 ? 17.133 -27.684 14.692 1.00 75.06 340 ALA A N 1
ATOM 2728 C CA . ALA A 1 340 ? 15.883 -26.933 14.580 1.00 75.06 340 ALA A CA 1
ATOM 2729 C C . ALA A 1 340 ? 15.320 -26.976 13.149 1.00 75.06 340 ALA A C 1
ATOM 2731 O O . ALA A 1 340 ? 14.136 -27.250 12.970 1.00 75.06 340 ALA A O 1
ATOM 2732 N N . LEU A 1 341 ? 16.172 -26.824 12.124 1.00 75.94 341 LEU A N 1
ATOM 2733 C CA . LEU A 1 341 ? 15.761 -26.927 10.717 1.00 75.94 341 LEU A CA 1
ATOM 2734 C C . LEU A 1 3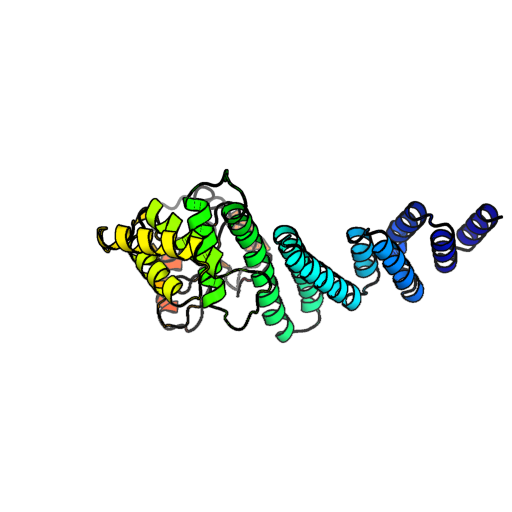41 ? 15.187 -28.304 10.352 1.00 75.94 341 LEU A C 1
ATOM 2736 O O . LEU A 1 341 ? 14.280 -28.378 9.530 1.00 75.94 341 LEU A O 1
ATOM 2740 N N . ARG A 1 342 ? 15.693 -29.385 10.958 1.00 73.50 342 ARG A N 1
ATOM 2741 C CA . ARG A 1 342 ? 15.170 -30.748 10.758 1.00 73.50 342 ARG A CA 1
ATOM 2742 C C . ARG A 1 342 ? 13.869 -31.013 11.502 1.00 73.50 342 ARG A C 1
ATOM 2744 O O . ARG A 1 342 ? 13.123 -31.895 11.095 1.00 73.50 342 ARG A O 1
ATOM 2751 N N . SER A 1 343 ? 13.618 -30.293 12.592 1.00 72.69 343 SER A N 1
ATOM 2752 C CA . SER A 1 343 ? 12.394 -30.444 13.386 1.00 72.69 343 SER A CA 1
ATOM 2753 C C . SER A 1 343 ? 11.165 -29.805 12.733 1.00 72.69 343 SER A C 1
ATOM 2755 O O . SER A 1 343 ? 10.040 -30.160 13.076 1.00 72.69 343 SER A O 1
ATOM 2757 N N . LEU A 1 344 ? 11.373 -28.906 11.763 1.00 72.31 344 LEU A N 1
ATOM 2758 C CA . LEU A 1 344 ? 10.312 -28.201 11.050 1.00 72.31 344 LEU A CA 1
ATOM 2759 C C . LEU A 1 344 ? 9.422 -29.183 10.280 1.00 72.31 344 LEU A C 1
ATOM 2761 O O . LEU A 1 344 ? 9.813 -29.742 9.250 1.00 72.31 344 LEU A O 1
ATOM 2765 N N . ARG A 1 345 ? 8.187 -29.389 10.746 1.00 65.06 345 ARG A N 1
ATOM 2766 C CA . ARG A 1 345 ? 7.250 -30.278 10.059 1.00 65.06 345 ARG A CA 1
ATOM 2767 C C . ARG A 1 345 ? 6.602 -29.544 8.891 1.00 65.06 345 ARG A C 1
ATOM 2769 O O . ARG A 1 345 ? 6.001 -28.486 9.038 1.00 65.06 345 ARG A O 1
ATOM 2776 N N . ARG A 1 346 ? 6.614 -30.162 7.706 1.00 58.19 346 ARG A N 1
ATOM 2777 C CA . ARG A 1 346 ? 5.948 -29.622 6.501 1.00 58.19 346 ARG A CA 1
ATOM 2778 C C . ARG A 1 346 ? 4.423 -29.455 6.632 1.00 58.19 346 ARG A C 1
ATOM 2780 O O . ARG A 1 346 ? 3.819 -28.820 5.776 1.00 58.19 346 ARG A O 1
ATOM 2787 N N . GLY A 1 347 ? 3.801 -30.050 7.652 1.00 55.19 347 GLY A N 1
ATOM 2788 C CA . GLY A 1 347 ? 2.381 -29.851 7.963 1.00 55.19 347 GLY A CA 1
ATOM 2789 C C . GLY A 1 347 ? 2.088 -28.568 8.748 1.00 55.19 347 GLY A C 1
ATOM 2790 O O . GLY A 1 347 ? 0.925 -28.194 8.851 1.00 55.19 347 GLY A O 1
ATOM 2791 N N . GLU A 1 348 ? 3.118 -27.906 9.283 1.00 55.88 348 GLU A N 1
ATOM 2792 C CA . GLU A 1 348 ? 2.991 -26.787 10.227 1.00 55.88 348 GLU A CA 1
ATOM 2793 C C . GLU A 1 348 ? 3.338 -25.428 9.597 1.00 55.88 348 GLU A C 1
ATOM 2795 O O . GLU A 1 348 ? 2.936 -24.396 10.127 1.00 55.88 348 GLU A O 1
ATOM 2800 N N . GLY A 1 349 ? 4.007 -25.391 8.434 1.00 58.12 349 GLY A N 1
ATOM 2801 C CA . GLY A 1 349 ? 4.371 -24.125 7.790 1.00 58.12 349 GLY A CA 1
ATOM 2802 C C . GLY A 1 349 ? 4.769 -24.220 6.316 1.00 58.12 349 GLY A C 1
ATOM 2803 O O . GLY A 1 349 ? 5.260 -25.243 5.835 1.00 58.12 349 GLY A O 1
ATOM 2804 N N . PHE A 1 350 ? 4.566 -23.114 5.594 1.00 59.47 350 PHE A N 1
ATOM 2805 C CA . PHE A 1 350 ? 5.071 -22.912 4.235 1.00 59.47 350 PHE A CA 1
ATOM 2806 C C . PHE A 1 350 ? 6.366 -22.100 4.282 1.00 59.47 350 PHE A C 1
ATOM 2808 O O . PHE A 1 350 ? 6.396 -21.002 4.834 1.00 59.47 350 PHE A O 1
ATOM 2815 N N . PHE A 1 351 ? 7.420 -22.622 3.658 1.00 65.94 351 PHE A N 1
ATOM 2816 C CA . PHE A 1 351 ? 8.722 -21.963 3.601 1.00 65.94 351 PHE A CA 1
ATOM 2817 C C . PHE A 1 351 ? 8.876 -21.213 2.284 1.00 65.94 351 PHE A C 1
ATOM 2819 O O . PHE A 1 351 ? 8.773 -21.804 1.207 1.00 65.94 351 PHE A O 1
ATOM 2826 N N . PHE A 1 352 ? 9.152 -19.915 2.376 1.00 59.09 352 PHE A N 1
ATOM 2827 C CA . PHE A 1 352 ? 9.459 -19.076 1.227 1.00 59.09 352 PHE A CA 1
ATOM 2828 C C . PHE A 1 352 ? 10.905 -18.596 1.341 1.00 59.09 352 PHE A C 1
ATOM 2830 O O . PHE A 1 352 ? 11.262 -18.031 2.375 1.00 59.09 352 PHE A O 1
ATOM 2837 N N . PRO A 1 353 ? 11.744 -18.788 0.308 1.00 56.25 353 PRO A N 1
ATOM 2838 C CA . PRO A 1 353 ? 13.035 -18.129 0.275 1.00 56.25 353 PRO A CA 1
ATOM 2839 C C . PRO A 1 353 ? 12.796 -16.618 0.241 1.00 56.25 353 PRO A C 1
ATOM 2841 O O . PRO A 1 353 ? 12.194 -16.093 -0.702 1.00 56.25 353 PRO A O 1
ATOM 2844 N N . CYS A 1 354 ? 13.249 -15.918 1.280 1.00 52.50 354 CYS A N 1
ATOM 2845 C CA . CYS A 1 354 ? 13.303 -14.466 1.267 1.00 52.50 354 CYS A CA 1
ATOM 2846 C C . CYS A 1 354 ? 14.315 -14.046 0.200 1.00 52.50 354 CYS A C 1
ATOM 2848 O O . CYS A 1 354 ? 15.519 -14.092 0.417 1.00 52.50 354 CYS A O 1
ATOM 2850 N N . LEU A 1 355 ? 13.826 -13.612 -0.963 1.00 41.91 355 LEU A N 1
ATOM 2851 C CA . LEU A 1 355 ? 14.676 -12.994 -1.987 1.00 41.91 355 LEU A CA 1
ATOM 2852 C C . LEU A 1 355 ? 15.261 -11.646 -1.520 1.00 41.91 355 LEU A C 1
ATOM 2854 O O . LEU A 1 355 ? 16.141 -11.112 -2.186 1.00 41.91 355 LEU A O 1
ATOM 2858 N N . PHE A 1 356 ? 14.785 -11.108 -0.388 1.00 45.03 356 PHE A N 1
ATOM 2859 C CA . PHE A 1 356 ? 15.238 -9.859 0.219 1.00 45.03 356 PHE A CA 1
ATOM 2860 C C . PHE A 1 356 ? 15.155 -9.930 1.747 1.00 45.03 356 PHE A C 1
ATOM 2862 O O . PHE A 1 356 ? 14.138 -10.369 2.283 1.00 45.03 356 PHE A O 1
ATOM 2869 N N . SER A 1 357 ? 16.202 -9.459 2.431 1.00 34.44 357 SER A N 1
ATOM 2870 C CA . SER A 1 357 ? 16.166 -9.180 3.873 1.00 34.44 357 SER A CA 1
ATOM 2871 C C . SER A 1 357 ? 15.287 -7.946 4.096 1.00 34.44 357 SER A C 1
ATOM 2873 O O . SER A 1 357 ? 15.556 -6.894 3.509 1.00 34.44 357 SER A O 1
ATOM 2875 N N . TRP A 1 358 ? 14.249 -8.063 4.922 1.00 36.88 358 TRP A N 1
ATOM 2876 C CA . TRP A 1 358 ? 13.318 -6.972 5.241 1.00 36.88 358 TRP A CA 1
ATOM 2877 C C . TRP A 1 358 ? 13.818 -6.079 6.391 1.00 36.88 358 TRP A C 1
ATOM 2879 O O . TRP A 1 358 ? 13.011 -5.563 7.161 1.00 36.88 358 TRP A O 1
ATOM 2889 N N . VAL A 1 359 ? 15.136 -5.892 6.513 1.00 30.64 359 VAL A N 1
ATOM 2890 C CA . VAL A 1 359 ? 15.746 -5.061 7.568 1.00 30.64 359 VAL A CA 1
ATOM 2891 C C . VAL A 1 359 ? 15.833 -3.609 7.155 1.00 30.64 359 VAL A C 1
ATOM 2893 O O . VAL A 1 359 ? 16.317 -3.298 6.049 1.00 30.64 359 VAL A O 1
#

Secondary structure (DSSP, 8-state):
-HHHHHHHHHHHT-HHHHHHHHHHTT-HHHHHHHHHHHGGGS-HHHHHHHHHHHHTTT-HHHHHHHHHHTT-HHHHHHHHHHHHHHHHHTT-HHHHHHHHHHHHHHHHHHHTTS-THHHHHHHHHHHHHHHHHHHHHHHHHHHSS---S-HHHHHHHHHHHHHHHHH-TTS--TT--HHHHHHHHHHHHHHHTBHHHHHHHHHHHHTS---HHHHHHHHHHHHHHHTS-SSBPGGGSEE-TTT-PEEPGGGGG-SS---TTB-TTT-PBP-B-TTT-PBP----EEE-TTS-HHHHHHHHHSPPP--S----HHHHHHHHHHHHTTT-SS--PEEE-HHHHHH--TTT------SS---

InterPro domains:
  IPR039857 Intraflagellar transport protein 122/121 homolog [PTHR12764] (2-324)
  IPR057411 Intraflagellar transport protein 122 homolog, TPR domain [PF25295] (4-163)

Solvent-accessible surface area (backbone atoms only — not comparable to full-atom values): 20597 Å² total; per-residue (Å²): 111,68,67,63,49,50,55,50,29,63,75,69,66,40,64,62,63,44,42,53,51,24,61,75,67,68,35,57,67,62,38,49,54,49,42,73,77,47,35,74,80,51,55,67,84,53,53,51,61,51,28,53,55,30,48,77,67,71,37,51,72,59,26,43,49,50,23,62,53,59,69,36,58,70,60,41,51,53,49,36,49,52,52,22,54,50,22,36,75,70,68,36,24,55,57,20,12,50,30,28,43,52,47,33,54,54,51,54,66,49,47,82,78,48,66,78,75,58,51,58,58,36,51,55,35,40,49,49,14,53,43,27,47,46,44,35,60,54,50,47,54,74,72,42,98,71,69,94,72,54,61,65,37,50,26,35,34,25,48,51,46,52,38,47,51,67,47,38,72,84,65,83,66,77,81,65,59,64,66,59,40,47,50,49,25,26,56,28,22,54,72,72,39,27,35,38,45,18,52,55,42,46,58,56,55,67,77,50,95,66,59,70,77,57,41,58,54,49,53,55,51,49,57,60,52,71,79,51,66,80,54,53,43,72,89,76,41,52,66,34,80,82,81,69,49,71,39,64,75,58,57,74,78,48,94,61,90,51,63,62,63,40,38,90,86,72,48,50,67,63,50,58,39,91,86,51,42,48,74,49,91,68,78,68,64,40,71,34,92,90,53,54,69,74,53,52,55,49,36,52,69,41,79,49,77,92,65,93,66,94,67,60,57,52,60,54,47,51,51,52,49,51,64,70,43,75,84,48,97,62,72,74,66,37,69,38,48,76,68,32,40,29,61,46,51,79,91,78,57,86,89,72,85,72,92,60,84,93,122

pLDDT: mean 81.88, std 11.97, range [30.64, 96.31]

Nearest PDB structures (foldseek):
  8bbg-assembly1_C  TM=8.386E-01  e=5.090E-20  Homo sapiens
  8bbf-assembly1_C  TM=8.087E-01  e=9.561E-19  Homo sapiens
  8fgw-assembly1_B  TM=8.742E-01  e=1.438E-17  Homo sapiens
  8fh3-assembly1_B  TM=8.839E-01  e=1.327E-16  Homo sapiens
  8f5p-assembly1_C  TM=7.941E-01  e=7.180E-16  Leishmania tarentolae

Sequence (359 aa):
EYDCAKDVFLKLNDLSELMKLYMQLNDWDAAASLMQQRGRALDKGILLPYAEGLLLQDRFGEALEVYSKGGLVEYSRRMLKQLADNAIMECRFKDASYFFWLLTKEQLKMQNEEGARNFQDYKDTLLRAKIYYAYQRIFDYCTEPFTSLQSEVLFQTAYFICLCIISTPEVHVGGVSIVSVLYTLAKQAKNNGAFKLARAVYTHLQEFKLPRKWREIIEVDSLKIQGKPTEDNEELLHVCYRCGASNYLYSLFSQRNVVCDTCSSCGHPFIRCFINFDVLPLVEFTPDASISEDKAIKLIHEMPPVEPDNSDTFDAVVTEALDNQIDAESYSPVTLGTGALRSLRRGEGFFFPCLFSWV

Organism: NCBI:txid163516